Protein AF-A0AAN7H8T1-F1 (afdb_monomer)

Radius of gyration: 40.77 Å; Cα contacts (8 Å, |Δi|>4): 150; chains: 1; bounding box: 83×75×113 Å

Organism: NCBI:txid79813

Structure (mmCIF, N/CA/C/O backbone):
data_AF-A0AAN7H8T1-F1
#
_entry.id   AF-A0AAN7H8T1-F1
#
loop_
_atom_site.group_PDB
_atom_site.id
_atom_site.type_symbol
_atom_site.label_atom_id
_atom_site.label_alt_id
_atom_site.label_comp_id
_atom_site.label_asym_id
_atom_site.label_entity_id
_atom_site.label_seq_id
_atom_site.pdbx_PDB_ins_code
_atom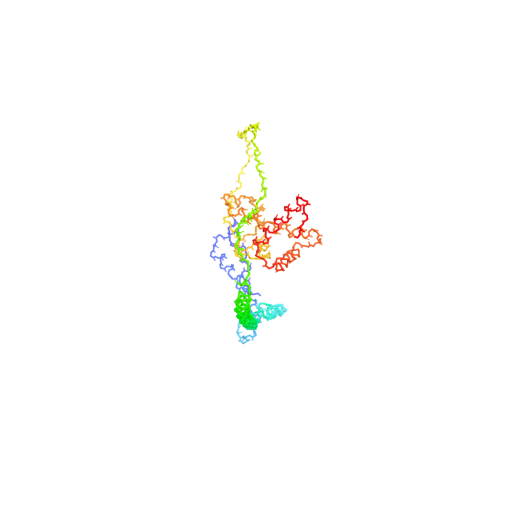_site.Cartn_x
_atom_site.Cartn_y
_atom_site.Cartn_z
_atom_site.occupancy
_atom_site.B_iso_or_equiv
_atom_site.auth_seq_id
_atom_site.auth_comp_id
_atom_site.auth_asym_id
_atom_site.auth_atom_id
_atom_site.pdbx_PDB_model_num
ATOM 1 N N . MET A 1 1 ? 15.902 -13.811 -27.845 1.00 76.44 1 MET A N 1
ATOM 2 C CA . MET A 1 1 ? 15.150 -12.635 -27.343 1.00 76.44 1 MET A CA 1
ATOM 3 C C . MET A 1 1 ? 13.983 -12.331 -28.269 1.00 76.44 1 MET A C 1
ATOM 5 O O . MET A 1 1 ? 14.132 -12.526 -29.469 1.00 76.44 1 MET A O 1
ATOM 9 N N . ILE A 1 2 ? 12.845 -11.872 -27.737 1.00 83.81 2 ILE A N 1
ATOM 10 C CA . ILE A 1 2 ? 11.693 -11.415 -28.541 1.00 83.81 2 ILE A CA 1
ATOM 11 C C . ILE A 1 2 ? 11.998 -10.012 -29.096 1.00 83.81 2 ILE A C 1
ATOM 13 O O . ILE A 1 2 ? 12.507 -9.158 -28.368 1.00 83.81 2 ILE A O 1
ATOM 17 N N . TRP A 1 3 ? 11.721 -9.779 -30.384 1.00 87.38 3 TRP A N 1
ATOM 18 C CA . TRP A 1 3 ? 12.024 -8.532 -31.113 1.00 87.38 3 TRP A CA 1
ATOM 19 C C . TRP A 1 3 ? 13.467 -8.013 -30.906 1.00 87.38 3 TRP A C 1
ATOM 21 O O . TRP A 1 3 ? 13.644 -6.906 -30.403 1.00 87.38 3 TRP A O 1
ATOM 31 N N . PRO A 1 4 ? 14.526 -8.756 -31.286 1.00 83.69 4 PRO A N 1
ATOM 32 C CA . PRO A 1 4 ? 15.921 -8.367 -31.013 1.00 83.69 4 PRO A CA 1
ATOM 33 C C . PRO A 1 4 ? 16.364 -7.061 -31.707 1.00 83.69 4 PRO A C 1
ATOM 35 O O . PRO A 1 4 ? 17.390 -6.483 -31.365 1.00 83.69 4 PRO A O 1
ATOM 38 N N . GLY A 1 5 ? 15.602 -6.572 -32.692 1.00 85.12 5 GLY A N 1
ATOM 39 C CA . GLY A 1 5 ? 15.834 -5.259 -33.298 1.00 85.12 5 GLY A CA 1
ATOM 40 C C . GLY A 1 5 ? 15.450 -4.075 -32.404 1.00 85.12 5 GLY A C 1
ATOM 41 O O . GLY A 1 5 ? 15.961 -2.981 -32.624 1.00 85.12 5 GLY A O 1
ATOM 42 N N . LEU A 1 6 ? 14.598 -4.286 -31.395 1.00 88.81 6 LEU A N 1
ATOM 43 C CA . LEU A 1 6 ? 14.116 -3.239 -30.491 1.00 88.81 6 LEU A CA 1
ATOM 44 C C . LEU A 1 6 ? 15.239 -2.674 -29.610 1.00 88.81 6 LEU A C 1
ATOM 46 O O . LEU A 1 6 ? 15.260 -1.478 -29.336 1.00 88.81 6 LEU A O 1
ATOM 50 N N . ASP A 1 7 ? 16.221 -3.497 -29.239 1.00 88.25 7 ASP A N 1
ATOM 51 C CA . ASP A 1 7 ? 17.367 -3.068 -28.428 1.00 88.25 7 ASP A CA 1
ATOM 52 C C . ASP A 1 7 ? 18.244 -2.045 -29.167 1.00 88.25 7 ASP A C 1
ATOM 54 O O . ASP A 1 7 ? 18.794 -1.142 -28.546 1.00 88.25 7 ASP A O 1
ATOM 58 N N . ARG A 1 8 ? 18.280 -2.100 -30.508 1.00 87.62 8 ARG A N 1
ATOM 59 C CA . ARG A 1 8 ? 18.912 -1.070 -31.354 1.00 87.62 8 ARG A CA 1
ATOM 60 C C . ARG A 1 8 ? 18.121 0.236 -31.420 1.00 87.62 8 ARG A C 1
ATOM 62 O O . ARG A 1 8 ? 18.634 1.211 -31.954 1.00 87.62 8 ARG A O 1
ATOM 69 N N . CYS A 1 9 ? 16.874 0.254 -30.955 1.00 83.88 9 CYS A N 1
ATOM 70 C CA . CYS A 1 9 ? 16.032 1.448 -30.852 1.00 83.88 9 CYS A CA 1
ATOM 71 C C . CYS A 1 9 ? 16.014 2.038 -29.436 1.00 83.88 9 CYS A C 1
ATOM 73 O O . CYS A 1 9 ? 15.437 3.110 -29.240 1.00 83.88 9 CYS A O 1
ATOM 75 N N . LYS A 1 10 ? 16.657 1.374 -28.467 1.00 81.94 10 LYS A N 1
ATOM 76 C CA . LYS A 1 10 ? 16.855 1.911 -27.125 1.00 81.94 10 LYS A CA 1
ATOM 77 C C . LYS A 1 10 ? 17.648 3.216 -27.206 1.00 81.94 10 LYS A C 1
ATOM 79 O O . LYS A 1 10 ? 18.594 3.315 -27.982 1.00 81.94 10 LYS A O 1
ATOM 84 N N . ASP A 1 11 ? 17.215 4.217 -26.447 1.00 82.75 11 ASP A N 1
ATOM 85 C CA . ASP A 1 11 ? 17.858 5.530 -26.325 1.00 82.75 11 ASP A CA 1
ATOM 86 C C . ASP A 1 11 ? 18.045 6.321 -27.646 1.00 82.75 11 ASP A C 1
ATOM 88 O O . ASP A 1 11 ? 18.669 7.377 -27.630 1.00 82.75 11 ASP A O 1
ATOM 92 N N . ARG A 1 12 ? 17.461 5.885 -28.777 1.00 87.19 12 ARG A N 1
ATOM 93 C CA . ARG A 1 12 ? 17.506 6.605 -30.072 1.00 87.19 12 ARG A CA 1
ATOM 94 C C . ARG A 1 12 ? 16.466 7.711 -30.226 1.00 87.19 12 ARG A C 1
ATOM 96 O O . ARG A 1 12 ? 16.649 8.581 -31.074 1.00 87.19 12 ARG A O 1
ATOM 103 N N . PHE A 1 13 ? 15.380 7.658 -29.459 1.00 87.00 13 PHE A N 1
ATOM 104 C CA . PHE A 1 13 ? 14.271 8.607 -29.540 1.00 87.00 13 PHE A CA 1
ATOM 105 C C . PHE A 1 13 ? 14.081 9.313 -28.201 1.00 87.00 13 PHE A C 1
ATOM 107 O O . PHE A 1 13 ? 14.089 8.657 -27.158 1.00 87.00 13 PHE A O 1
ATOM 114 N N . GLY A 1 14 ? 13.902 10.632 -28.230 1.00 82.81 14 GLY A N 1
ATOM 115 C CA . GLY A 1 14 ? 13.728 11.435 -27.023 1.00 82.81 14 GLY A CA 1
ATOM 116 C C . GLY A 1 14 ? 14.097 12.912 -27.203 1.00 82.81 14 GLY A C 1
ATOM 117 O O . GLY A 1 14 ? 14.377 13.347 -28.318 1.00 82.81 14 GLY A O 1
ATOM 118 N N . PRO A 1 15 ? 14.071 13.701 -26.111 1.00 75.62 15 PRO A N 1
ATOM 119 C CA . PRO A 1 15 ? 14.218 15.157 -26.148 1.00 75.62 15 PRO A CA 1
ATOM 120 C C . PRO A 1 15 ? 15.676 15.649 -26.087 1.00 75.62 15 PRO A C 1
ATOM 122 O O . PRO A 1 15 ? 15.903 16.851 -25.954 1.00 75.62 15 PRO A O 1
ATOM 125 N N . ARG A 1 16 ? 16.671 14.752 -26.090 1.00 80.62 16 ARG A N 1
ATOM 126 C CA . ARG A 1 16 ? 18.090 15.137 -26.033 1.00 80.62 16 ARG A CA 1
ATOM 127 C C . ARG A 1 16 ? 18.622 15.480 -27.427 1.00 80.62 16 ARG A C 1
ATOM 129 O O . ARG A 1 16 ? 18.113 14.983 -28.425 1.00 80.62 16 ARG A O 1
ATOM 136 N N . SER A 1 17 ? 19.681 16.289 -27.497 1.00 76.44 17 SER A N 1
ATOM 137 C CA . SER A 1 17 ? 20.249 16.750 -28.777 1.00 76.44 17 SER A CA 1
ATOM 138 C C . SER A 1 17 ? 20.893 15.639 -29.625 1.00 76.44 17 SER A C 1
ATOM 140 O O . SER A 1 17 ? 21.139 15.855 -30.807 1.00 76.44 17 SER A O 1
ATOM 142 N N . ASP A 1 18 ? 21.195 14.485 -29.030 1.00 84.69 18 ASP A N 1
ATOM 143 C CA . ASP A 1 18 ? 21.744 13.283 -29.669 1.00 84.69 18 ASP A CA 1
ATOM 144 C C . ASP A 1 18 ? 20.660 12.292 -30.141 1.00 84.69 18 ASP A C 1
ATOM 146 O O . ASP A 1 18 ? 20.974 11.253 -30.722 1.00 84.69 18 ASP A O 1
ATOM 150 N N . GLN A 1 19 ? 19.381 12.603 -29.904 1.00 86.88 19 GLN A N 1
ATOM 151 C CA . GLN A 1 19 ? 18.246 11.714 -30.146 1.00 86.88 19 GLN A CA 1
ATOM 152 C C . GLN A 1 19 ? 17.329 12.240 -31.255 1.00 86.88 19 GLN A C 1
ATOM 154 O O . GLN A 1 19 ? 17.197 13.441 -31.485 1.00 86.88 19 GLN A O 1
ATOM 159 N N . VAL A 1 20 ? 16.643 11.323 -31.938 1.00 87.75 20 VAL A N 1
ATOM 160 C CA . VAL A 1 20 ? 15.599 11.678 -32.904 1.00 87.75 20 VAL A CA 1
ATOM 161 C C . VAL A 1 20 ? 14.347 12.099 -32.134 1.00 87.75 20 VAL A C 1
ATOM 163 O O . VAL A 1 20 ? 13.773 11.309 -31.382 1.00 87.75 20 VAL A O 1
ATOM 166 N N . ASN A 1 21 ? 13.903 13.339 -32.338 1.00 85.62 21 ASN A N 1
ATOM 167 C CA . ASN A 1 21 ? 12.711 13.893 -31.695 1.00 85.62 21 ASN A CA 1
ATOM 168 C C . ASN A 1 21 ? 11.413 13.386 -32.361 1.00 85.62 21 ASN A C 1
ATOM 170 O O . ASN A 1 21 ? 10.688 14.143 -33.004 1.00 85.62 21 ASN A O 1
ATOM 174 N N . ASP A 1 22 ? 11.146 12.086 -32.228 1.00 90.50 22 ASP A N 1
ATOM 175 C CA . ASP A 1 22 ? 9.911 11.428 -32.664 1.00 90.50 22 ASP A CA 1
ATOM 176 C C . ASP A 1 22 ? 9.187 10.824 -31.450 1.00 90.50 22 ASP A C 1
ATOM 178 O O . ASP A 1 22 ? 9.571 9.786 -30.899 1.00 90.50 22 ASP A O 1
ATOM 182 N N . LEU A 1 23 ? 8.116 11.502 -31.032 1.00 87.88 23 LEU A N 1
ATOM 183 C CA . LEU A 1 23 ? 7.287 11.114 -29.893 1.00 87.88 23 LEU A CA 1
ATOM 184 C C . LEU A 1 23 ? 6.529 9.798 -30.139 1.00 87.88 23 LEU A C 1
ATOM 186 O O . LEU A 1 23 ? 6.319 9.031 -29.197 1.00 87.88 23 LEU A O 1
ATOM 190 N N . ALA A 1 24 ? 6.123 9.527 -31.383 1.00 91.69 24 ALA A N 1
ATOM 191 C CA . ALA A 1 24 ? 5.366 8.332 -31.737 1.00 91.69 24 ALA A CA 1
ATOM 192 C C . ALA A 1 24 ? 6.278 7.100 -31.763 1.00 91.69 24 ALA A C 1
ATOM 194 O O . ALA A 1 24 ? 5.934 6.073 -31.174 1.00 91.69 24 ALA A O 1
ATOM 195 N N . ALA A 1 25 ? 7.471 7.221 -32.352 1.00 89.44 25 ALA A N 1
ATOM 196 C CA . ALA A 1 25 ? 8.483 6.172 -32.308 1.00 89.44 25 ALA A CA 1
ATOM 197 C C . ALA A 1 25 ? 8.938 5.884 -30.869 1.00 89.44 25 ALA A C 1
ATOM 199 O O . ALA A 1 25 ? 8.994 4.717 -30.485 1.00 89.44 25 ALA A O 1
ATOM 200 N N . MET A 1 26 ? 9.179 6.916 -30.048 1.00 89.31 26 MET A N 1
ATOM 201 C CA . MET A 1 26 ? 9.497 6.750 -28.622 1.00 89.31 26 MET A CA 1
ATOM 202 C C . MET A 1 26 ? 8.370 6.036 -27.856 1.00 89.31 26 MET A C 1
ATOM 204 O O . MET A 1 26 ? 8.624 5.127 -27.067 1.00 89.31 26 MET A O 1
ATOM 208 N N . GLY A 1 27 ? 7.110 6.421 -28.084 1.00 90.75 27 GLY A N 1
ATOM 209 C CA . GLY A 1 27 ? 5.952 5.773 -27.464 1.00 90.75 27 GLY A CA 1
ATOM 210 C C . GLY A 1 27 ? 5.822 4.299 -27.859 1.00 90.75 27 GLY A C 1
ATOM 211 O O . GLY A 1 27 ? 5.639 3.441 -26.994 1.00 90.75 27 GLY A O 1
ATOM 212 N N . LEU A 1 28 ? 5.982 3.993 -29.150 1.00 92.88 28 LEU A N 1
ATOM 213 C CA . LEU A 1 28 ? 5.917 2.632 -29.679 1.00 92.88 28 LEU A CA 1
ATOM 214 C C . LEU A 1 28 ? 7.064 1.751 -29.167 1.00 92.88 28 LEU A C 1
ATOM 216 O O . LEU A 1 28 ? 6.821 0.605 -28.792 1.00 92.88 28 LEU A O 1
ATOM 220 N N . THR A 1 29 ? 8.303 2.253 -29.112 1.00 92.38 29 THR A N 1
ATOM 221 C CA . THR A 1 29 ? 9.431 1.467 -28.587 1.00 92.38 29 THR A CA 1
ATOM 222 C C . THR A 1 29 ? 9.258 1.172 -27.101 1.00 92.38 29 THR A C 1
ATOM 224 O O . THR A 1 29 ? 9.446 0.026 -26.695 1.00 92.38 29 THR A O 1
ATOM 227 N N . ASN A 1 30 ? 8.815 2.150 -26.304 1.00 91.25 30 ASN A N 1
ATOM 228 C CA . ASN A 1 30 ? 8.499 1.952 -24.886 1.00 91.25 30 ASN A CA 1
ATOM 229 C C . ASN A 1 30 ? 7.385 0.911 -24.683 1.00 91.25 30 ASN A C 1
ATOM 231 O O . ASN A 1 30 ? 7.519 0.028 -23.834 1.00 91.25 30 ASN A O 1
ATOM 235 N N . LEU A 1 31 ? 6.319 0.963 -25.492 1.00 94.50 31 LEU A N 1
ATOM 236 C CA . LEU A 1 31 ? 5.248 -0.036 -25.467 1.00 94.50 31 LEU A CA 1
ATOM 237 C C . LEU A 1 31 ? 5.771 -1.439 -25.812 1.00 94.50 31 LEU A C 1
ATOM 239 O O . LEU A 1 31 ? 5.445 -2.396 -25.117 1.00 94.50 31 LEU A O 1
ATOM 243 N N . LEU A 1 32 ? 6.607 -1.576 -26.843 1.00 94.56 32 LEU A N 1
ATOM 244 C CA . LEU A 1 32 ? 7.189 -2.866 -27.224 1.00 94.56 32 LEU A CA 1
ATOM 245 C C . LEU A 1 32 ? 8.167 -3.411 -26.170 1.00 94.56 32 LEU A C 1
ATOM 247 O O . LEU A 1 32 ? 8.231 -4.626 -25.987 1.00 94.56 32 LEU A O 1
ATOM 251 N N . PHE A 1 33 ? 8.894 -2.553 -25.444 1.00 92.88 33 PHE A N 1
ATOM 252 C CA . PHE A 1 33 ? 9.724 -2.986 -24.313 1.00 92.88 33 PHE A CA 1
ATOM 253 C C . PHE A 1 33 ? 8.860 -3.522 -23.167 1.00 92.88 33 PHE A C 1
ATOM 255 O O . PHE A 1 33 ? 9.140 -4.605 -22.659 1.00 92.88 33 PHE A O 1
ATOM 262 N N . TYR A 1 34 ? 7.782 -2.814 -22.820 1.00 94.69 34 TYR A N 1
ATOM 263 C CA . TYR A 1 34 ? 6.828 -3.256 -21.803 1.00 94.69 34 TYR A CA 1
ATOM 264 C C . TYR A 1 34 ? 6.142 -4.577 -22.188 1.00 94.69 34 TYR A C 1
ATOM 266 O O . TYR A 1 34 ? 6.152 -5.532 -21.417 1.00 94.69 34 TYR A O 1
ATOM 274 N N . LEU A 1 35 ? 5.623 -4.683 -23.417 1.00 94.31 35 LEU A N 1
ATOM 275 C CA . LEU A 1 35 ? 4.988 -5.910 -23.909 1.00 94.31 35 LEU A CA 1
ATOM 276 C C . LEU A 1 35 ? 5.964 -7.091 -23.970 1.00 94.31 35 LEU A C 1
ATOM 278 O O . LEU A 1 35 ? 5.560 -8.218 -23.703 1.00 94.31 35 LEU A O 1
ATOM 282 N N . ARG A 1 36 ? 7.247 -6.861 -24.283 1.00 93.69 36 ARG A N 1
ATOM 283 C CA . ARG A 1 36 ? 8.278 -7.911 -24.252 1.00 93.69 36 ARG A CA 1
ATOM 284 C C . ARG A 1 36 ? 8.433 -8.486 -22.842 1.00 93.69 36 ARG A C 1
ATOM 286 O O . ARG A 1 36 ? 8.578 -9.697 -22.708 1.00 93.69 36 ARG A O 1
ATOM 293 N N . GLU A 1 37 ? 8.442 -7.629 -21.824 1.00 92.00 37 GLU A N 1
ATOM 294 C CA . GLU A 1 37 ? 8.563 -8.042 -20.425 1.00 92.00 37 GLU A CA 1
ATOM 295 C C . GLU A 1 37 ? 7.327 -8.828 -19.969 1.00 92.00 37 GLU A C 1
ATOM 297 O O . GLU A 1 37 ? 7.475 -9.960 -19.510 1.00 92.00 37 GLU A O 1
ATOM 302 N N . VAL A 1 38 ? 6.124 -8.288 -20.200 1.00 94.12 38 VAL A N 1
ATOM 303 C CA . VAL A 1 38 ? 4.846 -8.937 -19.850 1.00 94.12 38 VAL A CA 1
ATOM 304 C C . VAL A 1 38 ? 4.698 -10.296 -20.540 1.00 94.12 38 VAL A C 1
ATOM 306 O O . VAL A 1 38 ? 4.431 -11.292 -19.878 1.00 94.12 38 VAL A O 1
ATOM 309 N N . VAL A 1 39 ? 4.959 -10.387 -21.851 1.00 93.12 39 VAL A N 1
ATOM 310 C CA . VAL A 1 39 ? 4.883 -11.663 -22.590 1.00 93.12 39 VAL A CA 1
ATOM 311 C C . VAL A 1 39 ? 5.857 -12.702 -22.030 1.00 93.12 39 VAL A C 1
ATOM 313 O O . VAL A 1 39 ? 5.522 -13.883 -21.991 1.00 93.12 39 VAL A O 1
ATOM 316 N N . LEU A 1 40 ? 7.053 -12.298 -21.584 1.00 93.12 40 LEU A N 1
ATOM 317 C CA . LEU A 1 40 ? 7.991 -13.227 -20.953 1.00 93.12 40 LEU A CA 1
ATOM 318 C C . LEU A 1 40 ? 7.514 -13.656 -19.561 1.00 93.12 40 LEU A C 1
ATOM 320 O O . LEU A 1 40 ? 7.538 -14.851 -19.286 1.00 93.12 40 LEU A O 1
ATOM 324 N N . GLN A 1 41 ? 7.041 -12.736 -18.718 1.00 93.19 41 GLN A N 1
ATOM 325 C CA . GLN A 1 41 ? 6.505 -13.054 -17.387 1.00 93.19 41 GLN A CA 1
ATOM 326 C C . GLN A 1 41 ? 5.301 -14.007 -17.484 1.00 93.19 41 GLN A C 1
ATOM 328 O O . GLN A 1 41 ? 5.355 -15.127 -16.973 1.00 93.19 41 GLN A O 1
ATOM 333 N N . ASP A 1 42 ? 4.270 -13.627 -18.239 1.00 93.56 42 ASP A N 1
ATOM 334 C CA . ASP A 1 42 ? 3.014 -14.377 -18.334 1.00 93.56 42 ASP A CA 1
ATOM 335 C C . ASP A 1 42 ? 3.174 -15.720 -19.066 1.00 93.56 42 ASP A C 1
ATOM 337 O O . ASP A 1 42 ? 2.420 -16.663 -18.808 1.00 93.56 42 ASP A O 1
ATOM 341 N N . SER A 1 43 ? 4.177 -15.859 -19.948 1.00 94.25 43 SER A N 1
ATOM 342 C CA . SER A 1 43 ? 4.426 -17.119 -20.667 1.00 94.25 43 SER A CA 1
ATOM 343 C C . SER A 1 43 ? 4.609 -18.322 -19.739 1.00 94.25 43 SER A C 1
ATOM 345 O O . SER A 1 43 ? 4.173 -19.414 -20.093 1.00 94.25 43 SER A O 1
ATOM 347 N N . ALA A 1 44 ? 5.168 -18.137 -18.537 1.00 93.62 44 ALA A N 1
ATOM 348 C CA . ALA A 1 44 ? 5.378 -19.229 -17.586 1.00 93.62 44 ALA A CA 1
ATOM 349 C C . ALA A 1 44 ? 4.057 -19.888 -17.130 1.00 93.62 44 ALA A C 1
ATOM 351 O O . ALA A 1 44 ? 4.023 -21.098 -16.898 1.00 93.62 44 ALA A O 1
ATOM 352 N N . LEU A 1 45 ? 2.970 -19.110 -17.052 1.00 92.50 45 LEU A N 1
ATOM 353 C CA . LEU A 1 45 ? 1.613 -19.587 -16.759 1.00 92.50 45 LEU A CA 1
ATOM 354 C C . LEU A 1 45 ? 0.876 -20.002 -18.041 1.00 92.50 45 LEU A C 1
ATOM 356 O O . LEU A 1 45 ? 0.279 -21.077 -18.107 1.00 92.50 45 LEU A O 1
ATOM 360 N N . LEU A 1 46 ? 0.949 -19.178 -19.092 1.00 93.62 46 LEU A N 1
ATOM 361 C CA . LEU A 1 46 ? 0.234 -19.412 -20.351 1.00 93.62 46 LEU A CA 1
ATOM 362 C C . LEU A 1 46 ? 0.723 -20.666 -21.095 1.00 93.62 46 LEU A C 1
ATOM 364 O O . LEU A 1 46 ? -0.076 -21.314 -21.770 1.00 93.62 46 LEU A O 1
ATOM 368 N N . MET A 1 47 ? 1.991 -21.061 -20.938 1.00 93.12 47 MET A N 1
ATOM 369 C CA . MET A 1 47 ? 2.511 -22.334 -21.457 1.00 93.12 47 MET A CA 1
ATOM 370 C C . MET A 1 47 ? 1.897 -23.556 -20.766 1.00 93.12 47 MET A C 1
ATOM 372 O O . MET A 1 47 ? 1.746 -24.589 -21.412 1.00 93.12 47 MET A O 1
ATOM 376 N N . GLN A 1 48 ? 1.505 -23.454 -19.490 1.00 90.56 48 GLN A N 1
ATOM 377 C CA . GLN A 1 48 ? 0.808 -24.542 -18.791 1.00 90.56 48 GLN A CA 1
ATOM 378 C C . GLN A 1 48 ? -0.659 -24.640 -19.222 1.00 90.56 48 GLN A C 1
ATOM 380 O O . GLN A 1 48 ? -1.183 -25.738 -19.388 1.00 90.56 48 GLN A O 1
ATOM 385 N N . GLN A 1 49 ? -1.316 -23.494 -19.422 1.00 92.88 49 GLN A N 1
ATOM 386 C CA . GLN A 1 49 ? -2.730 -23.431 -19.808 1.00 92.88 49 GLN A CA 1
ATOM 387 C C . GLN A 1 49 ? -2.958 -23.771 -21.291 1.00 92.88 49 GLN A C 1
ATOM 389 O O . GLN A 1 49 ? -3.956 -24.400 -21.636 1.00 92.88 49 GLN A O 1
ATOM 394 N N . PHE A 1 50 ? -2.028 -23.385 -22.172 1.00 95.19 50 PHE A N 1
ATOM 395 C CA . PHE A 1 50 ? -2.153 -23.530 -23.627 1.00 95.19 50 PHE A CA 1
ATOM 396 C C . PHE A 1 50 ? -0.890 -24.143 -24.265 1.00 95.19 50 PHE A C 1
ATOM 398 O O . PHE A 1 50 ? -0.299 -23.524 -25.156 1.00 95.19 50 PHE A O 1
ATOM 405 N N . PRO A 1 51 ? -0.454 -25.356 -23.865 1.00 93.12 51 PRO A N 1
ATOM 406 C CA . PRO A 1 51 ? 0.833 -25.935 -24.279 1.00 93.12 51 PRO A CA 1
ATOM 407 C C . PRO A 1 51 ? 0.967 -26.139 -25.795 1.00 93.12 51 PRO A C 1
ATOM 409 O O . PRO A 1 51 ? 2.068 -26.078 -26.331 1.00 93.12 51 PRO A O 1
ATOM 412 N N . ASN A 1 52 ? -0.152 -26.313 -26.504 1.00 93.81 52 ASN A N 1
ATOM 413 C CA . ASN A 1 52 ? -0.183 -26.548 -27.951 1.00 93.81 52 ASN A CA 1
ATOM 414 C C . ASN A 1 52 ? -0.147 -25.256 -28.797 1.00 93.81 52 ASN A C 1
ATOM 416 O O . ASN A 1 52 ? -0.302 -25.320 -30.016 1.00 93.81 52 ASN A O 1
ATOM 420 N N . SER A 1 53 ? 0.001 -24.074 -28.184 1.00 93.94 53 SER A N 1
ATOM 421 C CA . SER A 1 53 ? 0.013 -22.809 -28.928 1.00 93.94 53 SER A CA 1
ATOM 422 C C . SER A 1 53 ? 1.301 -22.651 -29.754 1.00 93.94 53 SER A C 1
ATOM 424 O O . SER A 1 53 ? 2.399 -22.785 -29.207 1.00 93.94 53 SER A O 1
ATOM 426 N N . PRO A 1 54 ? 1.222 -22.288 -31.052 1.00 93.94 54 PRO A N 1
ATOM 427 C CA . PRO A 1 54 ? 2.398 -22.182 -31.918 1.00 93.94 54 PRO A CA 1
ATOM 428 C C . PRO A 1 54 ? 3.369 -21.066 -31.504 1.00 93.94 54 PRO A C 1
ATOM 430 O O . PRO A 1 54 ? 4.516 -21.062 -31.946 1.00 93.94 54 PRO A O 1
ATOM 433 N N . VAL A 1 55 ? 2.947 -20.133 -30.641 1.00 91.06 55 VAL A N 1
ATOM 434 C CA . VAL A 1 55 ? 3.808 -19.061 -30.111 1.00 91.06 55 VAL A CA 1
ATOM 435 C C . VAL A 1 55 ? 4.977 -19.606 -29.273 1.00 91.06 55 VAL A C 1
ATOM 437 O O . VAL A 1 55 ? 6.055 -19.011 -29.264 1.00 91.06 55 VAL A O 1
ATOM 440 N N . TRP A 1 56 ? 4.821 -20.784 -28.655 1.00 92.69 56 TRP A N 1
ATOM 441 C CA . TRP A 1 56 ? 5.871 -21.439 -27.863 1.00 92.69 56 TRP A CA 1
ATOM 442 C C . TRP A 1 56 ? 6.976 -22.082 -28.713 1.00 92.69 56 TRP A C 1
ATOM 444 O O . TRP A 1 56 ? 8.055 -22.375 -28.201 1.00 92.69 56 TRP A O 1
ATOM 454 N N . ASN A 1 57 ? 6.767 -22.216 -30.028 1.00 92.25 57 ASN A N 1
ATOM 455 C CA . ASN A 1 57 ? 7.812 -22.638 -30.967 1.00 92.25 57 ASN A CA 1
ATOM 456 C C . ASN A 1 57 ? 8.886 -21.555 -31.187 1.00 92.25 57 ASN A C 1
ATOM 458 O O . ASN A 1 57 ? 9.888 -21.804 -31.855 1.00 92.25 57 ASN A O 1
ATOM 462 N N . HIS A 1 58 ? 8.694 -20.341 -30.655 1.00 92.12 58 HIS A N 1
ATOM 463 C CA . HIS A 1 58 ? 9.679 -19.272 -30.763 1.00 92.12 58 HIS A CA 1
ATOM 464 C C . HIS A 1 58 ? 10.954 -19.608 -29.949 1.00 92.12 58 HIS A C 1
ATOM 466 O O . HIS A 1 58 ? 10.843 -19.910 -28.756 1.00 92.12 58 HIS A O 1
ATOM 472 N N . PRO A 1 59 ? 12.177 -19.463 -30.512 1.00 91.19 59 PRO A N 1
ATOM 473 C CA . PRO A 1 59 ? 13.424 -19.934 -29.886 1.00 91.19 59 PRO A CA 1
ATOM 474 C C . PRO A 1 59 ? 13.728 -19.398 -28.479 1.00 91.19 59 PRO A C 1
ATOM 476 O O . PRO A 1 59 ? 14.549 -19.965 -27.766 1.00 91.19 59 PRO A O 1
ATOM 479 N N . VAL A 1 60 ? 13.087 -18.302 -28.055 1.00 92.19 60 VAL A N 1
ATOM 480 C CA . VAL A 1 60 ? 13.256 -17.754 -26.697 1.00 92.19 60 VAL A CA 1
ATOM 481 C C . VAL A 1 60 ? 12.754 -18.704 -25.602 1.00 92.19 60 VAL A C 1
ATOM 483 O O . VAL A 1 60 ? 13.356 -18.739 -24.537 1.00 92.19 60 VAL A O 1
ATOM 486 N N . PHE A 1 61 ? 11.697 -19.481 -25.867 1.00 92.75 61 PHE A N 1
ATOM 487 C CA . PHE A 1 61 ? 11.075 -20.386 -24.889 1.00 92.75 61 PHE A CA 1
ATOM 488 C C . PHE A 1 61 ? 11.780 -21.751 -24.831 1.00 92.75 61 PHE A C 1
ATOM 490 O O . PHE A 1 61 ? 11.677 -22.478 -23.846 1.00 92.75 61 PHE A O 1
ATOM 497 N N . GLN A 1 62 ? 12.549 -22.071 -25.876 1.00 90.56 62 GLN A N 1
ATOM 498 C CA . GLN A 1 62 ? 13.405 -23.258 -25.976 1.00 90.56 62 GLN A CA 1
ATOM 499 C C . GLN A 1 62 ? 14.823 -23.009 -25.426 1.00 90.56 62 GLN A C 1
ATOM 501 O O . GLN A 1 62 ? 15.622 -23.936 -25.326 1.00 90.56 62 GLN A O 1
ATOM 506 N N . HIS A 1 63 ? 15.154 -21.762 -25.077 1.00 93.75 63 HIS A N 1
ATOM 507 C CA . HIS A 1 63 ? 16.471 -21.377 -24.581 1.00 93.75 63 HIS A CA 1
ATOM 508 C C . HIS A 1 63 ? 16.710 -21.897 -23.154 1.00 93.75 63 HIS A C 1
ATOM 510 O O . HIS A 1 63 ? 15.839 -21.776 -22.293 1.00 93.75 63 HIS A O 1
ATOM 516 N N . GLU A 1 64 ? 17.917 -22.387 -22.858 1.00 93.69 64 GLU A N 1
ATOM 517 C CA . GLU A 1 64 ? 18.277 -22.964 -21.549 1.00 93.69 64 GLU A CA 1
ATOM 518 C C . GLU A 1 64 ? 17.944 -22.043 -20.360 1.00 93.69 64 GLU A C 1
ATOM 520 O O . GLU A 1 64 ? 17.365 -22.484 -19.369 1.00 93.69 64 GLU A O 1
ATOM 525 N N . ALA A 1 65 ? 18.216 -20.741 -20.497 1.00 93.19 65 ALA A N 1
ATOM 526 C CA . ALA A 1 65 ? 17.947 -19.726 -19.477 1.00 93.19 65 ALA A CA 1
ATOM 527 C C . ALA A 1 65 ? 16.449 -19.442 -19.228 1.00 93.19 65 ALA A C 1
ATOM 529 O O . ALA A 1 65 ? 16.112 -18.851 -18.202 1.00 93.19 65 ALA A O 1
ATOM 530 N N . TYR A 1 66 ? 15.542 -19.864 -20.117 1.00 93.81 66 TYR A N 1
ATOM 531 C CA . TYR A 1 66 ? 14.102 -19.680 -19.914 1.00 93.81 66 TYR A CA 1
ATOM 532 C C . TYR A 1 66 ? 13.554 -20.610 -18.821 1.00 93.81 66 TYR A C 1
ATOM 534 O O . TYR A 1 66 ? 12.736 -20.193 -18.008 1.00 93.81 66 TYR A O 1
ATOM 542 N N . GLN A 1 67 ? 14.058 -21.844 -18.733 1.00 91.88 67 GLN A N 1
ATOM 543 C CA . GLN A 1 67 ? 13.628 -22.827 -17.732 1.00 91.88 67 GLN A CA 1
ATOM 544 C C . GLN A 1 67 ? 13.829 -22.379 -16.266 1.00 91.88 67 GLN A C 1
ATOM 546 O O . GLN A 1 67 ? 12.869 -22.461 -15.496 1.00 91.88 67 GLN A O 1
ATOM 551 N N . PRO A 1 68 ? 15.009 -21.888 -15.825 1.00 95.25 68 PRO A N 1
ATOM 552 C CA . PRO A 1 68 ? 15.168 -21.375 -14.465 1.00 95.25 68 PRO A CA 1
ATOM 553 C C . PRO A 1 68 ? 14.359 -20.093 -14.223 1.00 95.25 68 PRO A C 1
ATOM 555 O O . PRO A 1 68 ? 13.823 -19.932 -13.129 1.00 95.25 68 PRO A O 1
ATOM 558 N N . PHE A 1 69 ? 14.209 -19.225 -15.230 1.00 94.06 69 PHE A N 1
ATOM 559 C CA . PHE A 1 69 ? 13.358 -18.034 -15.149 1.00 94.06 69 PHE A CA 1
ATOM 560 C C . PHE A 1 69 ? 11.882 -18.403 -14.914 1.00 94.06 69 PHE A C 1
ATOM 562 O O . PHE A 1 69 ? 11.280 -17.929 -13.953 1.00 94.06 69 PHE A O 1
ATOM 569 N N . ALA A 1 70 ? 11.319 -19.314 -15.713 1.00 93.56 70 ALA A N 1
ATOM 570 C CA . ALA A 1 70 ? 9.929 -19.745 -15.578 1.00 93.56 70 ALA A CA 1
ATOM 571 C C . ALA A 1 70 ? 9.651 -20.374 -14.200 1.00 93.56 70 ALA A C 1
ATOM 573 O O . ALA A 1 70 ? 8.628 -20.080 -13.586 1.00 93.56 70 ALA A O 1
ATOM 574 N N . ARG A 1 71 ? 10.588 -21.169 -13.656 1.00 93.12 71 ARG A N 1
ATOM 575 C CA . ARG A 1 71 ? 10.480 -21.706 -12.284 1.00 93.12 71 ARG A CA 1
ATOM 576 C C . ARG A 1 71 ? 10.443 -20.609 -11.219 1.00 93.12 71 ARG A C 1
ATOM 578 O O . ARG A 1 71 ? 9.685 -20.740 -10.266 1.00 93.12 71 ARG A O 1
ATOM 585 N N . GLN A 1 72 ? 11.243 -19.549 -11.364 1.00 92.62 72 GLN A N 1
ATOM 586 C CA . GLN A 1 72 ? 11.248 -18.421 -10.422 1.00 92.62 72 GLN A CA 1
ATOM 587 C C . GLN A 1 72 ? 9.922 -17.652 -10.458 1.00 92.62 72 GLN A C 1
ATOM 589 O O . GLN A 1 72 ? 9.371 -17.356 -9.401 1.00 92.62 72 GLN A O 1
ATOM 594 N N . VAL A 1 73 ? 9.379 -17.393 -11.654 1.00 90.81 73 VAL A N 1
ATOM 595 C CA . VAL A 1 73 ? 8.063 -16.750 -11.818 1.00 90.81 73 VAL A CA 1
ATOM 596 C C . VAL A 1 73 ? 6.960 -17.592 -11.168 1.00 90.81 73 VAL A C 1
ATOM 598 O O . VAL A 1 73 ? 6.178 -17.074 -10.378 1.00 90.81 73 VAL A O 1
ATOM 601 N N . LEU A 1 74 ? 6.931 -18.901 -11.433 1.00 89.44 74 LEU A N 1
ATOM 602 C CA . LEU A 1 74 ? 5.925 -19.806 -10.866 1.00 89.44 74 LEU A CA 1
ATOM 603 C C . LEU A 1 74 ? 6.019 -19.923 -9.338 1.00 89.44 74 LEU A C 1
ATOM 605 O O . LEU A 1 74 ? 4.989 -19.947 -8.671 1.00 89.44 74 LEU A O 1
ATOM 609 N N . ALA A 1 75 ? 7.232 -19.957 -8.778 1.00 87.94 75 ALA A N 1
ATOM 610 C CA . ALA A 1 75 ? 7.430 -19.973 -7.330 1.00 87.94 75 ALA A CA 1
ATOM 611 C C . ALA A 1 75 ? 6.910 -18.688 -6.661 1.00 87.94 75 ALA A C 1
ATOM 613 O O . ALA A 1 75 ? 6.276 -18.765 -5.613 1.00 87.94 75 ALA A O 1
ATOM 614 N N . PHE A 1 76 ? 7.121 -17.526 -7.289 1.00 82.69 76 PHE A N 1
ATOM 615 C CA . PHE A 1 76 ? 6.597 -16.248 -6.801 1.00 82.69 76 PHE A CA 1
ATOM 616 C C . PHE A 1 76 ? 5.060 -16.213 -6.816 1.00 82.69 76 PHE A C 1
ATOM 618 O O . PHE A 1 76 ? 4.444 -15.826 -5.827 1.00 82.69 76 PHE A O 1
ATOM 625 N N . VAL A 1 77 ? 4.431 -16.694 -7.896 1.00 80.62 77 VAL A N 1
ATOM 626 C CA . VAL A 1 77 ? 2.962 -16.790 -7.988 1.00 80.62 77 VAL A CA 1
ATOM 627 C C . VAL A 1 77 ? 2.395 -17.729 -6.914 1.00 80.62 77 VAL A C 1
ATOM 629 O O . VAL A 1 77 ? 1.414 -17.382 -6.265 1.00 80.62 77 VAL A O 1
ATOM 632 N N . GLN A 1 78 ? 3.039 -18.871 -6.649 1.00 70.50 78 GLN A N 1
ATOM 633 C CA . GLN A 1 78 ? 2.623 -19.788 -5.576 1.00 70.50 78 GLN A CA 1
ATOM 634 C C . GLN A 1 78 ? 2.786 -19.197 -4.163 1.00 70.50 78 GLN A C 1
ATOM 636 O O . GLN A 1 78 ? 2.019 -19.544 -3.263 1.00 70.50 78 GLN A O 1
ATOM 641 N N . GLU A 1 79 ? 3.758 -18.304 -3.950 1.00 66.38 79 GLU A N 1
ATOM 642 C CA . GLU A 1 79 ? 3.910 -17.567 -2.688 1.00 66.38 79 GLU A CA 1
ATOM 643 C C . GLU A 1 79 ? 2.790 -16.522 -2.505 1.00 66.38 79 GLU A C 1
ATOM 645 O O . GLU A 1 79 ? 2.289 -16.357 -1.393 1.00 66.38 79 GLU A O 1
ATOM 650 N N . GLU A 1 80 ? 2.326 -15.877 -3.585 1.00 59.22 80 GLU A N 1
ATOM 651 C CA . GLU A 1 80 ? 1.163 -14.971 -3.552 1.00 59.22 80 GLU A CA 1
ATOM 652 C C . GLU A 1 80 ? -0.194 -15.705 -3.453 1.00 59.22 80 GLU A C 1
ATOM 654 O O . GLU A 1 80 ? -1.143 -15.154 -2.888 1.00 59.22 80 GLU A O 1
ATOM 659 N N . GLU A 1 81 ? -0.298 -16.947 -3.944 1.00 57.00 81 GLU A N 1
ATOM 660 C CA . GLU A 1 81 ? -1.503 -17.790 -3.827 1.00 57.00 81 GLU A CA 1
ATOM 661 C C . GLU A 1 81 ? -1.717 -18.397 -2.429 1.00 57.00 81 GLU A C 1
ATOM 663 O O . GLU A 1 81 ? -2.829 -18.846 -2.126 1.00 57.00 81 GLU A O 1
ATOM 668 N N . GLN A 1 82 ? -0.713 -18.392 -1.537 1.00 58.12 82 GLN A N 1
ATOM 669 C CA . GLN A 1 82 ? -0.966 -18.736 -0.134 1.00 58.12 82 GLN A CA 1
ATOM 670 C C . GLN A 1 82 ? -2.047 -17.800 0.427 1.00 58.12 82 GLN A C 1
ATOM 672 O O . GLN A 1 82 ? -1.933 -16.581 0.274 1.00 58.12 82 GLN A O 1
ATOM 677 N N . PRO A 1 83 ? -3.100 -18.330 1.087 1.00 59.84 83 PRO A N 1
ATOM 678 C CA . PRO A 1 83 ? -4.265 -17.542 1.462 1.00 59.84 83 PRO A CA 1
ATOM 679 C C . PRO A 1 83 ? -3.839 -16.386 2.358 1.00 59.84 83 PRO A C 1
ATOM 681 O O . PRO A 1 83 ? -3.523 -16.564 3.537 1.00 59.84 83 PRO A O 1
ATOM 684 N N . SER A 1 84 ? -3.814 -15.190 1.764 1.00 68.38 84 SER A N 1
ATOM 685 C CA . SER A 1 84 ? -3.331 -13.991 2.434 1.00 68.38 84 SER A CA 1
ATOM 686 C C . SER A 1 84 ? -4.054 -13.801 3.767 1.00 68.38 84 SER A C 1
ATOM 688 O O . SER A 1 84 ? -5.219 -14.176 3.925 1.00 68.38 84 SER A O 1
ATOM 690 N N . GLN A 1 85 ? -3.400 -13.150 4.732 1.00 68.94 85 GLN A N 1
ATOM 691 C CA . GLN A 1 85 ? -4.016 -12.862 6.036 1.00 68.94 85 GLN A CA 1
ATOM 692 C C . GLN A 1 85 ? -5.374 -12.144 5.895 1.00 68.94 85 GLN A C 1
ATOM 694 O O . GLN A 1 85 ? -6.246 -12.290 6.747 1.00 68.94 85 GLN A O 1
ATOM 699 N N . LEU A 1 86 ? -5.574 -11.416 4.790 1.00 75.44 86 LEU A N 1
ATOM 700 C CA . LEU A 1 86 ? -6.837 -10.786 4.426 1.00 75.44 86 LEU A CA 1
ATOM 701 C C . LEU A 1 86 ? -7.906 -11.797 3.969 1.00 75.44 86 LEU A C 1
ATOM 703 O O . LEU A 1 86 ? -9.051 -11.671 4.389 1.00 75.44 86 LEU A O 1
ATOM 707 N N . ALA A 1 87 ? -7.556 -12.817 3.179 1.00 77.75 87 ALA A N 1
ATOM 708 C CA . ALA A 1 87 ? -8.477 -13.892 2.794 1.00 77.75 87 ALA A CA 1
ATOM 709 C C . ALA A 1 87 ? -8.940 -14.714 4.012 1.00 77.75 87 ALA A C 1
ATOM 711 O O . ALA A 1 87 ? -10.138 -14.944 4.180 1.00 77.75 87 ALA A O 1
ATOM 712 N N . ALA A 1 88 ? -8.014 -15.069 4.911 1.00 79.19 88 ALA A N 1
ATOM 713 C CA . ALA A 1 88 ? -8.342 -15.745 6.169 1.00 79.19 88 ALA A CA 1
ATOM 714 C C . ALA A 1 88 ? -9.259 -14.887 7.069 1.00 79.19 88 ALA A C 1
ATOM 716 O O . ALA A 1 88 ? -10.221 -15.390 7.649 1.00 79.19 88 ALA A O 1
ATOM 717 N N . LEU A 1 89 ? -9.014 -13.573 7.142 1.00 82.25 89 LEU A N 1
ATOM 718 C CA . LEU A 1 89 ? -9.848 -12.634 7.901 1.00 82.25 89 LEU A CA 1
ATOM 719 C C . LEU A 1 89 ? -11.251 -12.475 7.288 1.00 82.25 89 LEU A C 1
ATOM 721 O O . LEU A 1 89 ? -12.236 -12.439 8.025 1.00 82.25 89 LEU A O 1
ATOM 725 N N . VAL A 1 90 ? -11.364 -12.433 5.956 1.00 84.94 90 VAL A N 1
ATOM 726 C CA . VAL A 1 90 ? -12.656 -12.401 5.246 1.00 84.94 90 VAL A CA 1
ATOM 727 C C . VAL A 1 90 ? -13.457 -13.685 5.489 1.00 84.94 90 VAL A C 1
ATOM 729 O O . VAL A 1 90 ? -14.660 -13.599 5.721 1.00 84.94 90 VAL A O 1
ATOM 732 N N . GLN A 1 91 ? -12.815 -14.857 5.524 1.00 87.81 91 GLN A N 1
ATOM 733 C CA . GLN A 1 91 ? -13.489 -16.114 5.882 1.00 87.81 91 GLN A CA 1
ATOM 734 C C . GLN A 1 91 ? -13.924 -16.170 7.358 1.00 87.81 91 GLN A C 1
ATOM 736 O O . GLN A 1 91 ? -14.955 -16.763 7.664 1.00 87.81 91 GLN A O 1
ATOM 741 N N . ALA A 1 92 ? -13.191 -15.529 8.274 1.00 90.38 92 ALA A N 1
ATOM 742 C CA . ALA A 1 92 ? -13.543 -15.480 9.697 1.00 90.38 92 ALA A CA 1
ATOM 743 C C . ALA A 1 92 ? -14.665 -14.471 10.037 1.00 90.38 92 ALA A C 1
ATOM 745 O O . ALA A 1 92 ? -15.307 -14.590 11.083 1.00 90.38 92 ALA A O 1
ATOM 746 N N . MET A 1 93 ? -14.919 -13.480 9.173 1.00 92.94 93 MET A N 1
ATOM 747 C CA . MET A 1 93 ? -15.889 -12.401 9.417 1.00 92.94 93 MET A CA 1
ATOM 748 C C . MET A 1 93 ? -17.324 -12.869 9.735 1.00 92.94 93 MET A C 1
ATOM 750 O O . MET A 1 93 ? -17.883 -12.339 10.697 1.00 92.94 93 MET A O 1
ATOM 754 N N . PRO A 1 94 ? -17.931 -13.840 9.019 1.00 93.62 94 PRO A N 1
ATOM 755 C CA . PRO A 1 94 ? -19.278 -14.323 9.339 1.00 93.62 94 PRO A CA 1
ATOM 756 C C . PRO A 1 94 ? -19.357 -14.963 10.730 1.00 93.62 94 PRO A C 1
ATOM 758 O O . PRO A 1 94 ? -20.233 -14.619 11.519 1.00 93.62 94 PRO A O 1
ATOM 761 N N . VAL A 1 95 ? -18.380 -15.811 11.074 1.00 94.44 95 VAL A N 1
ATOM 762 C CA . VAL A 1 95 ? -18.314 -16.507 12.373 1.00 94.44 95 VAL A CA 1
ATOM 763 C C . VAL A 1 95 ? -18.202 -15.508 13.529 1.00 94.44 95 VAL A C 1
ATOM 765 O O . VAL A 1 95 ? -18.888 -15.642 14.541 1.00 94.44 95 VAL A O 1
ATOM 768 N N . LEU A 1 96 ? -17.378 -14.467 13.366 1.00 94.19 96 LEU A N 1
ATOM 769 C CA . LEU A 1 96 ? -17.264 -13.383 14.345 1.00 94.19 96 LEU A CA 1
ATOM 770 C C . LEU A 1 96 ? -18.557 -12.563 14.458 1.00 94.19 96 LEU A C 1
ATOM 772 O O . LEU A 1 96 ? -18.937 -12.188 15.565 1.00 94.19 96 LEU A O 1
ATOM 776 N N . ALA A 1 97 ? -19.246 -12.300 13.344 1.00 94.75 97 ALA A N 1
ATOM 777 C CA . ALA A 1 97 ? -20.510 -11.569 13.350 1.00 94.75 97 ALA A CA 1
ATOM 778 C C . ALA A 1 97 ? -21.620 -12.343 14.081 1.00 94.75 97 ALA A C 1
ATOM 780 O O . ALA A 1 97 ? -22.357 -11.752 14.867 1.00 94.75 97 ALA A O 1
ATOM 781 N N . ASP A 1 98 ? -21.720 -13.656 13.874 1.00 96.00 98 ASP A N 1
ATOM 782 C CA . ASP A 1 98 ? -22.719 -14.487 14.552 1.00 96.00 98 ASP A CA 1
ATOM 783 C C . ASP A 1 98 ? -22.396 -14.681 16.043 1.00 96.00 98 ASP A C 1
ATOM 785 O O . ASP A 1 98 ? -23.298 -14.645 16.884 1.00 96.00 98 ASP A O 1
ATOM 789 N N . TYR A 1 99 ? -21.111 -14.770 16.403 1.00 95.75 99 TYR A N 1
ATOM 790 C CA . TYR A 1 99 ? -20.684 -14.766 17.804 1.00 95.75 99 TYR A CA 1
ATOM 791 C C . TYR A 1 99 ? -21.006 -13.440 18.516 1.00 95.75 99 TYR A C 1
ATOM 793 O O . TYR A 1 99 ? -21.489 -13.459 19.649 1.00 95.75 99 TYR A O 1
ATOM 801 N N . LEU A 1 100 ? -20.808 -12.292 17.854 1.00 96.69 100 LEU A N 1
ATOM 802 C CA . LEU A 1 100 ? -21.176 -10.980 18.402 1.00 96.69 100 LEU A CA 1
ATOM 803 C C . LEU A 1 100 ? -22.691 -10.851 18.613 1.00 96.69 100 LEU A C 1
ATOM 805 O O . LEU A 1 100 ? -23.106 -10.510 19.718 1.00 96.69 100 LEU A O 1
ATOM 809 N N . LYS A 1 101 ? -23.519 -11.236 17.629 1.00 95.50 101 LYS A N 1
ATOM 810 C CA . LYS A 1 101 ? -24.989 -11.272 17.788 1.00 95.50 101 LYS A CA 1
ATOM 811 C C . LYS A 1 101 ? -25.423 -12.127 18.986 1.00 95.50 101 LYS A C 1
ATOM 813 O O . LYS A 1 101 ? -26.328 -11.741 19.714 1.00 95.50 101 LYS A O 1
ATOM 818 N N . SER A 1 102 ? -24.766 -13.271 19.202 1.00 96.81 102 SER A N 1
ATOM 819 C CA . SER A 1 102 ? -25.022 -14.165 20.345 1.00 96.81 102 SER A CA 1
ATOM 820 C C . SER A 1 102 ? -24.573 -13.573 21.692 1.00 96.81 102 SER A C 1
ATOM 822 O O . SER A 1 102 ? -25.156 -13.854 22.742 1.00 96.81 102 SER A O 1
ATOM 824 N N . ILE A 1 103 ? -23.543 -12.722 21.704 1.00 96.75 103 ILE A N 1
ATOM 825 C CA . ILE A 1 103 ? -23.190 -11.941 22.895 1.00 96.75 103 ILE A CA 1
ATOM 826 C C . ILE A 1 103 ? -24.266 -10.891 23.176 1.00 96.75 103 ILE A C 1
ATOM 828 O O . ILE A 1 103 ? -24.746 -10.835 24.309 1.00 96.75 103 ILE A O 1
ATOM 832 N N . ASP A 1 104 ? -24.669 -10.119 22.169 1.00 96.06 104 ASP A N 1
ATOM 833 C CA . ASP A 1 104 ? -25.653 -9.047 22.328 1.00 96.06 104 ASP A CA 1
ATOM 834 C C . ASP A 1 104 ? -27.012 -9.596 22.781 1.00 96.06 104 ASP A C 1
ATOM 836 O O . ASP A 1 104 ? -27.532 -9.141 23.799 1.00 96.06 104 ASP A O 1
ATOM 840 N N . SER A 1 105 ? -27.519 -10.670 22.165 1.00 95.50 105 SER A N 1
ATOM 841 C CA . SER A 1 105 ? -28.795 -11.282 22.568 1.00 95.50 105 SER A CA 1
ATOM 842 C C . SER A 1 105 ? -28.787 -11.807 24.012 1.00 95.50 105 SER A C 1
ATOM 844 O O . SER A 1 105 ? -29.795 -11.727 24.715 1.00 95.50 105 SER A O 1
ATOM 846 N N . ARG A 1 106 ? -27.650 -12.325 24.505 1.00 96.25 106 ARG A N 1
ATOM 847 C CA . ARG A 1 106 ? -27.505 -12.729 25.919 1.00 96.25 106 ARG A CA 1
ATOM 848 C C . ARG A 1 106 ? -27.374 -11.535 26.862 1.00 96.25 106 ARG A C 1
ATOM 850 O O . ARG A 1 106 ? -27.796 -11.633 28.012 1.00 96.25 106 ARG A O 1
ATOM 857 N N . ASN A 1 107 ? -26.764 -10.439 26.416 1.00 94.38 107 ASN A N 1
ATOM 858 C CA . ASN A 1 107 ? -26.660 -9.214 27.205 1.00 94.38 107 ASN A CA 1
ATOM 859 C C . ASN A 1 107 ? -28.035 -8.545 27.346 1.00 94.38 107 ASN A C 1
ATOM 861 O O . ASN A 1 107 ? -28.400 -8.151 28.452 1.00 94.38 107 ASN A O 1
ATOM 865 N N . GLU A 1 108 ? -28.819 -8.494 26.267 1.00 96.38 108 GLU A N 1
ATOM 866 C CA . GLU A 1 108 ? -30.211 -8.030 26.271 1.00 96.38 108 GLU A CA 1
ATOM 867 C C . GLU A 1 108 ? -31.095 -8.892 27.182 1.00 96.38 108 GLU A C 1
ATOM 869 O O . GLU A 1 108 ? -31.807 -8.346 28.025 1.00 96.38 108 GLU A O 1
ATOM 874 N N . ALA A 1 109 ? -30.990 -10.226 27.096 1.00 95.38 109 ALA A N 1
ATOM 875 C CA . ALA A 1 109 ? -31.718 -11.139 27.981 1.00 95.38 109 ALA A CA 1
ATOM 876 C C . ALA A 1 109 ? -31.406 -10.878 29.466 1.00 95.38 109 ALA A C 1
ATOM 878 O O . ALA A 1 109 ? -32.319 -10.682 30.265 1.00 95.38 109 ALA A O 1
ATOM 879 N N . ARG A 1 110 ? -30.120 -10.764 29.830 1.00 95.94 110 ARG A N 1
ATOM 880 C CA . ARG A 1 110 ? -29.693 -10.434 31.203 1.00 95.94 110 ARG A CA 1
ATOM 881 C C . ARG A 1 110 ? -30.180 -9.060 31.661 1.00 95.94 110 ARG A C 1
ATOM 883 O O . ARG A 1 110 ? -30.560 -8.902 32.817 1.00 95.94 110 ARG A O 1
ATOM 890 N N . ALA A 1 111 ? -30.171 -8.060 30.780 1.00 95.25 111 ALA A N 1
ATOM 891 C CA . ALA A 1 111 ? -30.678 -6.728 31.099 1.00 95.25 111 ALA A CA 1
ATOM 892 C C . ALA A 1 111 ? -32.197 -6.744 31.351 1.00 95.25 111 ALA A C 1
ATOM 894 O O . ALA A 1 111 ? -32.669 -6.084 32.278 1.00 95.25 111 ALA A O 1
ATOM 895 N N . ALA A 1 112 ? -32.952 -7.531 30.578 1.00 95.38 112 ALA A N 1
ATOM 896 C CA . ALA A 1 112 ? -34.377 -7.751 30.801 1.00 95.38 112 ALA A CA 1
ATOM 897 C C . ALA A 1 112 ? -34.642 -8.490 32.127 1.00 95.38 112 ALA A C 1
ATOM 899 O O . ALA A 1 112 ? -35.464 -8.030 32.918 1.00 95.38 112 ALA A O 1
ATOM 900 N N . GLU A 1 113 ? -33.902 -9.565 32.417 1.00 95.88 113 GLU A N 1
ATOM 901 C CA . GLU A 1 113 ? -33.973 -10.298 33.691 1.00 95.88 113 GLU A CA 1
ATOM 902 C C . GLU A 1 113 ? -33.730 -9.364 34.887 1.00 95.88 113 GLU A C 1
ATOM 904 O O . GLU A 1 113 ? -34.598 -9.250 35.753 1.00 95.88 113 GLU A O 1
ATOM 909 N N . LEU A 1 114 ? -32.617 -8.614 34.900 1.00 95.81 114 LEU A N 1
ATOM 910 C CA . LEU A 1 114 ? -32.314 -7.646 35.963 1.00 95.81 114 LEU A CA 1
ATOM 911 C C . LEU A 1 114 ? -33.402 -6.574 36.114 1.00 95.81 114 LEU A C 1
ATOM 913 O O . LEU A 1 114 ? -33.760 -6.229 37.240 1.00 95.81 114 LEU A O 1
ATOM 917 N N . LYS A 1 115 ? -33.957 -6.067 35.005 1.00 96.44 115 LYS A N 1
ATOM 918 C CA . LYS A 1 115 ? -35.061 -5.098 35.038 1.00 96.44 115 LYS A CA 1
ATOM 919 C C . LYS A 1 115 ? -36.307 -5.698 35.688 1.00 96.44 115 LYS A C 1
ATOM 921 O O . LYS A 1 115 ? -36.889 -5.062 36.562 1.00 96.44 115 LYS A O 1
ATOM 926 N N . THR A 1 116 ? -36.695 -6.919 35.313 1.00 96.50 116 THR A N 1
ATOM 927 C CA . THR A 1 116 ? -37.860 -7.591 35.914 1.00 96.50 116 THR A CA 1
ATOM 928 C C . THR A 1 116 ? -37.647 -7.908 37.393 1.00 96.50 116 THR A C 1
ATOM 930 O O . THR A 1 116 ? -38.542 -7.644 38.193 1.00 96.50 116 THR A O 1
ATOM 933 N N . ALA A 1 117 ? -36.455 -8.374 37.783 1.00 96.00 117 ALA A N 1
ATOM 934 C CA . ALA A 1 117 ? -36.103 -8.613 39.180 1.00 96.00 117 ALA A CA 1
ATOM 935 C C . ALA A 1 117 ? -36.212 -7.319 40.006 1.00 96.00 117 ALA A C 1
ATOM 937 O O . ALA A 1 117 ? -36.926 -7.288 41.009 1.00 96.00 117 ALA A O 1
ATOM 938 N N . PHE A 1 118 ? -35.613 -6.223 39.530 1.00 96.38 118 PHE A N 1
ATOM 939 C CA . PHE A 1 118 ? -35.701 -4.917 40.182 1.00 96.38 118 PHE A CA 1
ATOM 940 C C . PHE A 1 118 ? -37.147 -4.401 40.279 1.00 96.38 118 PHE A C 1
ATOM 942 O O . PHE A 1 118 ? -37.571 -3.958 41.342 1.00 96.38 118 PHE A O 1
ATOM 949 N N . GLU A 1 119 ? -37.948 -4.518 39.214 1.00 95.38 119 GLU A N 1
ATOM 950 C CA . GLU A 1 119 ? -39.374 -4.160 39.250 1.00 95.38 119 GLU A CA 1
ATOM 951 C C . GLU A 1 119 ? -40.170 -5.002 40.263 1.00 95.38 119 GLU A C 1
ATOM 953 O O . GLU A 1 119 ? -41.088 -4.483 40.903 1.00 95.38 119 GLU A O 1
ATOM 958 N N . THR A 1 120 ? -39.830 -6.285 40.447 1.00 95.88 120 THR A N 1
ATOM 959 C CA . THR A 1 120 ? -40.453 -7.120 41.487 1.00 95.88 120 THR A CA 1
ATOM 960 C C . THR A 1 120 ? -40.002 -6.746 42.898 1.00 95.88 120 THR A C 1
ATOM 962 O O . THR A 1 120 ? -40.849 -6.690 43.790 1.00 95.88 120 THR A O 1
ATOM 965 N N . GLU A 1 121 ? -38.723 -6.421 43.112 1.00 95.06 121 GLU A N 1
ATOM 966 C CA . GLU A 1 121 ? -38.220 -5.971 44.416 1.00 95.06 121 GLU A CA 1
ATOM 967 C C . GLU A 1 121 ? -38.800 -4.614 44.818 1.00 95.06 121 GLU A C 1
ATOM 969 O O . GLU A 1 121 ? -39.266 -4.472 45.947 1.00 95.06 121 GLU A O 1
ATOM 974 N N . VAL A 1 122 ? -38.856 -3.642 43.900 1.00 95.62 122 VAL A N 1
ATOM 975 C CA . VAL A 1 122 ? -39.485 -2.334 44.146 1.00 95.62 122 VAL A CA 1
ATOM 976 C C . VAL A 1 122 ? -40.959 -2.511 44.502 1.00 95.62 122 VAL A C 1
ATOM 978 O O . VAL A 1 122 ? -41.411 -1.978 45.514 1.00 95.62 122 VAL A O 1
ATOM 981 N N . ARG A 1 123 ? -41.705 -3.329 43.746 1.00 95.75 123 ARG A N 1
ATOM 982 C CA . ARG A 1 123 ? -43.119 -3.607 44.040 1.00 95.75 123 ARG A CA 1
ATOM 983 C C . ARG A 1 123 ? -43.303 -4.275 45.408 1.00 95.75 123 ARG A C 1
ATOM 985 O O . ARG A 1 123 ? -44.215 -3.898 46.138 1.00 95.75 123 ARG A O 1
ATOM 992 N N . ALA A 1 124 ? -42.431 -5.213 45.780 1.00 95.31 124 ALA A N 1
ATOM 993 C CA . ALA A 1 124 ? -42.457 -5.865 47.092 1.00 95.31 124 ALA A CA 1
ATOM 994 C C . ALA A 1 124 ? -42.028 -4.930 48.241 1.00 95.31 124 ALA A C 1
ATOM 996 O O . ALA A 1 124 ? -42.528 -5.052 49.358 1.00 95.31 124 ALA A O 1
ATOM 997 N N . ALA A 1 125 ? -41.119 -3.985 47.995 1.00 92.81 125 ALA A N 1
ATOM 998 C CA . ALA A 1 125 ? -40.757 -2.950 48.959 1.00 92.81 125 ALA A CA 1
ATOM 999 C C . ALA A 1 125 ? -41.916 -1.961 49.172 1.00 92.81 125 ALA A C 1
ATOM 1001 O O . ALA A 1 125 ? -42.217 -1.606 50.312 1.00 92.81 125 ALA A O 1
ATOM 1002 N N . GLU A 1 126 ? -42.619 -1.576 48.103 1.00 94.62 126 GLU A N 1
ATOM 1003 C CA . GLU A 1 126 ? -43.816 -0.742 48.204 1.00 94.62 126 GLU A CA 1
ATOM 1004 C C . GLU A 1 126 ? -44.956 -1.419 48.980 1.00 94.62 126 GLU A C 1
ATOM 1006 O O . GLU A 1 126 ? -45.616 -0.747 49.773 1.00 94.62 126 GLU A O 1
ATOM 1011 N N . THR A 1 127 ? -45.228 -2.717 48.772 1.00 94.44 127 THR A N 1
ATOM 1012 C CA . THR A 1 127 ? -46.286 -3.408 49.538 1.00 94.44 127 THR A CA 1
ATOM 1013 C C . THR A 1 127 ? -45.934 -3.469 51.018 1.00 94.44 127 THR A C 1
ATOM 1015 O O . THR A 1 127 ? -46.748 -3.042 51.832 1.00 94.44 127 THR A O 1
ATOM 1018 N N . ARG A 1 128 ? -44.692 -3.840 51.366 1.00 94.69 128 ARG A N 1
ATOM 1019 C CA . ARG A 1 128 ? -44.198 -3.806 52.757 1.00 94.69 128 ARG A CA 1
ATOM 1020 C C . ARG A 1 128 ? -44.331 -2.417 53.388 1.00 94.69 128 ARG A C 1
ATOM 1022 O O . ARG A 1 128 ? -44.694 -2.316 54.555 1.00 94.69 128 ARG A O 1
ATOM 1029 N N . LEU A 1 129 ? -44.059 -1.344 52.636 1.00 92.62 129 LEU A N 1
ATOM 1030 C CA . LEU A 1 129 ? -44.205 0.027 53.134 1.00 92.62 129 LEU A CA 1
ATOM 1031 C C . LEU A 1 129 ? -45.677 0.402 53.370 1.00 92.62 129 LEU A C 1
ATOM 1033 O O . LEU A 1 129 ? -45.989 0.978 54.410 1.00 92.62 129 LEU A O 1
ATOM 1037 N N . ARG A 1 130 ? -46.586 0.050 52.449 1.00 91.94 130 ARG A N 1
ATOM 1038 C CA . ARG A 1 130 ? -48.037 0.269 52.619 1.00 91.94 130 ARG A CA 1
ATOM 1039 C C . ARG A 1 130 ? -48.589 -0.524 53.807 1.00 91.94 130 ARG A C 1
ATOM 1041 O O . ARG A 1 130 ? -49.334 0.026 54.614 1.00 91.94 130 ARG A O 1
ATOM 1048 N N . GLU A 1 131 ? -48.188 -1.785 53.944 1.00 91.69 131 GLU A N 1
ATOM 1049 C CA . GLU A 1 131 ? -48.540 -2.654 55.072 1.00 91.69 131 GLU A CA 1
ATOM 1050 C C . GLU A 1 131 ? -48.046 -2.057 56.398 1.00 91.69 131 GLU A C 1
ATOM 1052 O O . GLU A 1 131 ? -48.847 -1.876 57.316 1.00 91.69 131 GLU A O 1
ATOM 1057 N N . ALA A 1 132 ? -46.774 -1.649 56.473 1.00 89.38 132 ALA A N 1
ATOM 1058 C CA . ALA A 1 132 ? -46.191 -1.008 57.653 1.00 89.38 132 ALA A CA 1
ATOM 1059 C C . ALA A 1 132 ? -46.888 0.312 58.025 1.00 89.38 132 ALA A C 1
ATOM 1061 O O . ALA A 1 132 ? -47.177 0.537 59.196 1.00 89.38 132 ALA A O 1
ATOM 1062 N N . GLN A 1 133 ? -47.220 1.165 57.049 1.00 87.81 133 GLN A N 1
ATOM 1063 C CA . GLN A 1 133 ? -47.992 2.390 57.295 1.00 87.81 133 GLN A CA 1
ATOM 1064 C C . GLN A 1 133 ? -49.403 2.081 57.818 1.00 87.81 133 GLN A C 1
ATOM 1066 O O . GLN A 1 133 ? -49.874 2.733 58.751 1.00 87.81 133 GLN A O 1
ATOM 1071 N N . SER A 1 134 ? -50.073 1.067 57.258 1.00 85.56 134 SER A N 1
ATOM 1072 C CA . SER A 1 134 ? -51.420 0.674 57.685 1.00 85.56 134 SER A CA 1
ATOM 1073 C C . SER A 1 134 ? -51.448 0.120 59.115 1.00 85.56 134 SER A C 1
ATOM 1075 O O . SER A 1 134 ? -52.322 0.497 59.897 1.00 85.56 134 SER A O 1
ATOM 1077 N N . SER A 1 135 ? -50.458 -0.695 59.498 1.00 81.00 135 SER A N 1
ATOM 1078 C CA . SER A 1 135 ? -50.342 -1.225 60.859 1.00 81.00 135 SER A CA 1
ATOM 1079 C C . SER A 1 135 ? -49.924 -0.142 61.856 1.00 81.00 135 SER A C 1
ATOM 1081 O O . SER A 1 135 ? -50.460 -0.109 62.966 1.00 81.00 135 SER A O 1
ATOM 1083 N N . GLN A 1 136 ? -49.068 0.812 61.464 1.00 80.44 136 GLN A N 1
ATOM 1084 C CA . GLN A 1 136 ? -48.769 1.992 62.281 1.00 80.44 136 GLN A CA 1
ATOM 1085 C C . GLN A 1 136 ? -50.035 2.799 62.581 1.00 80.44 136 GLN A C 1
ATOM 1087 O O . GLN A 1 136 ? -50.291 3.101 63.744 1.00 80.44 136 GLN A O 1
ATOM 1092 N N . LEU A 1 137 ? -50.856 3.105 61.569 1.00 79.00 137 LEU A N 1
ATOM 1093 C CA . LEU A 1 137 ? -52.106 3.850 61.759 1.00 79.00 137 LEU A CA 1
ATOM 1094 C C . LEU A 1 137 ? -53.104 3.100 62.650 1.00 79.00 137 LEU A C 1
ATOM 1096 O O . LEU A 1 137 ? -53.694 3.712 63.536 1.00 79.00 137 LEU A O 1
ATOM 1100 N N . GLN A 1 138 ? -53.256 1.782 62.485 1.00 77.12 138 GLN A N 1
ATOM 1101 C CA . GLN A 1 138 ? -54.087 0.972 63.387 1.00 77.12 138 GLN A CA 1
ATOM 1102 C C . GLN A 1 138 ? -53.563 1.009 64.831 1.00 77.12 138 GLN A C 1
ATOM 1104 O O . GLN A 1 138 ? -54.341 1.205 65.763 1.00 77.12 138 GLN A O 1
ATOM 1109 N N . THR A 1 139 ? -52.245 0.903 65.020 1.00 73.69 139 THR A N 1
ATOM 1110 C CA . THR A 1 139 ? -51.612 0.955 66.349 1.00 73.69 139 THR A CA 1
ATOM 1111 C C . THR A 1 139 ? -51.787 2.333 66.997 1.00 73.69 139 THR A C 1
ATOM 1113 O O . THR A 1 139 ? -52.134 2.420 68.173 1.00 73.69 139 THR A O 1
ATOM 1116 N N . PHE A 1 140 ? -51.628 3.419 66.233 1.00 70.12 140 PHE A N 1
ATOM 1117 C CA . PHE A 1 140 ? -51.866 4.786 66.705 1.00 70.12 140 PHE A CA 1
ATOM 1118 C C . PHE A 1 140 ? -53.339 5.065 67.021 1.00 70.12 140 PHE A C 1
ATOM 1120 O O . PHE A 1 140 ? -53.608 5.782 67.979 1.00 70.12 140 PHE A O 1
ATOM 1127 N N . LEU A 1 141 ? -54.294 4.496 66.280 1.00 67.81 141 LEU A N 1
ATOM 1128 C CA . LEU A 1 141 ? -55.723 4.646 66.582 1.00 67.81 141 LEU A CA 1
ATOM 1129 C C . LEU A 1 141 ? -56.126 3.875 67.849 1.00 67.81 141 LEU A C 1
ATOM 1131 O O . LEU A 1 141 ? -56.844 4.422 68.685 1.00 67.81 141 LEU A O 1
ATOM 1135 N N . VAL A 1 142 ? -55.625 2.649 68.036 1.00 61.94 142 VAL A N 1
ATOM 1136 C CA . VAL A 1 142 ? -55.889 1.842 69.243 1.00 61.94 142 VAL A CA 1
ATOM 1137 C C . VAL A 1 142 ? -55.243 2.469 70.484 1.00 61.94 142 VAL A C 1
ATOM 1139 O O . VAL A 1 142 ? -55.931 2.697 71.478 1.00 61.94 142 VAL A O 1
ATOM 1142 N N . SER A 1 143 ? -53.960 2.841 70.417 1.00 59.53 143 SER A N 1
ATOM 1143 C CA . SER A 1 143 ? -53.287 3.548 71.517 1.00 59.53 143 SER A CA 1
ATOM 1144 C C . SER A 1 143 ? -53.840 4.959 71.730 1.00 59.53 143 SER A C 1
ATOM 1146 O O . SER A 1 143 ? -53.895 5.424 72.863 1.00 59.53 143 SER A O 1
ATOM 1148 N N . GLY A 1 144 ? -54.302 5.640 70.678 1.00 54.53 144 GLY A N 1
ATOM 1149 C CA . GLY A 1 144 ? -54.939 6.957 70.762 1.00 54.53 144 GLY A CA 1
ATOM 1150 C C . GLY A 1 144 ? -56.267 6.923 71.520 1.00 54.53 144 GLY A C 1
ATOM 1151 O O . GLY A 1 144 ? -56.517 7.795 72.347 1.00 54.53 144 GLY A O 1
ATOM 1152 N N . LEU A 1 145 ? -57.076 5.877 71.323 1.00 50.19 145 LEU A N 1
ATOM 1153 C CA . LEU A 1 145 ? -58.303 5.637 72.095 1.00 50.19 145 LEU A CA 1
ATOM 1154 C C . LEU A 1 145 ? -58.039 5.290 73.572 1.00 50.19 145 LEU A C 1
ATOM 1156 O O . LEU A 1 145 ? -58.905 5.540 74.406 1.00 50.19 145 LEU A O 1
ATOM 1160 N N . GLN A 1 146 ? -56.853 4.775 73.918 1.00 49.50 146 GLN A N 1
ATOM 1161 C CA . GLN A 1 146 ? -56.421 4.612 75.316 1.00 49.50 146 GLN A CA 1
ATOM 1162 C C . GLN A 1 146 ? -55.756 5.871 75.901 1.00 49.50 146 GLN A C 1
ATOM 1164 O O . GLN A 1 146 ? -55.875 6.115 77.099 1.00 49.50 146 GLN A O 1
ATOM 1169 N N . ALA A 1 147 ? -55.092 6.691 75.082 1.00 44.34 147 ALA A N 1
ATOM 1170 C CA . ALA A 1 147 ? -54.397 7.900 75.524 1.00 44.34 147 ALA A CA 1
ATOM 1171 C C . ALA A 1 147 ? -55.316 9.130 75.650 1.00 44.34 147 ALA A C 1
ATOM 1173 O O . ALA A 1 147 ? -55.091 9.962 76.522 1.00 44.34 147 ALA A O 1
ATOM 1174 N N . ALA A 1 148 ? -56.383 9.238 74.850 1.00 40.66 148 ALA A N 1
ATOM 1175 C CA . ALA A 1 148 ? -57.291 10.395 74.847 1.00 40.66 148 ALA A CA 1
ATOM 1176 C C . ALA A 1 148 ? -58.115 10.584 76.143 1.00 40.66 148 ALA A C 1
ATOM 1178 O O . ALA A 1 148 ? -58.831 11.574 76.277 1.00 40.66 148 ALA A O 1
ATOM 1179 N N . ALA A 1 149 ? -58.007 9.666 77.109 1.00 40.78 149 ALA A N 1
ATOM 1180 C CA . ALA A 1 149 ? -58.549 9.829 78.458 1.00 40.78 149 ALA A CA 1
ATOM 1181 C C . ALA A 1 149 ? -57.647 10.673 79.389 1.00 40.78 149 ALA A C 1
ATOM 1183 O O . ALA A 1 149 ? -58.055 10.972 80.512 1.00 40.78 149 ALA A O 1
ATOM 1184 N N . ALA A 1 150 ? -56.437 11.059 78.960 1.00 40.88 150 ALA A N 1
ATOM 1185 C CA . ALA A 1 150 ? -55.510 11.854 79.760 1.00 40.88 150 ALA A CA 1
ATOM 1186 C C . ALA A 1 150 ? -54.731 12.895 78.931 1.00 40.88 150 ALA A C 1
ATOM 1188 O O . ALA A 1 150 ? -54.247 12.611 77.842 1.00 40.88 150 ALA A O 1
ATOM 1189 N N . ALA A 1 151 ? -54.524 14.061 79.552 1.00 35.50 151 ALA A N 1
ATOM 1190 C CA . ALA A 1 151 ? -53.711 15.208 79.123 1.00 35.50 151 ALA A CA 1
ATOM 1191 C C . ALA A 1 151 ? -54.366 16.266 78.204 1.00 35.50 151 ALA A C 1
ATOM 1193 O O . ALA A 1 151 ? -54.658 16.076 77.026 1.00 35.50 151 ALA A O 1
ATOM 1194 N N . VAL A 1 152 ? -54.506 17.447 78.810 1.00 35.66 152 VAL A N 1
ATOM 1195 C CA . VAL A 1 152 ? -54.803 18.755 78.214 1.00 35.66 152 VAL A CA 1
ATOM 1196 C C . VAL A 1 152 ? -53.530 19.347 77.561 1.00 35.66 152 VAL A C 1
ATOM 1198 O O . VAL A 1 152 ? -52.415 18.982 77.921 1.00 35.66 152 VAL A O 1
ATOM 1201 N N . LEU A 1 153 ? -53.728 20.264 76.604 1.00 36.16 153 LEU A N 1
ATOM 1202 C CA . LEU A 1 153 ? -52.761 21.135 75.885 1.00 36.16 153 LEU A CA 1
ATOM 1203 C C . LEU A 1 153 ? -51.805 21.955 76.818 1.00 36.16 153 LEU A C 1
ATOM 1205 O O . LEU A 1 153 ? -52.107 21.998 78.012 1.00 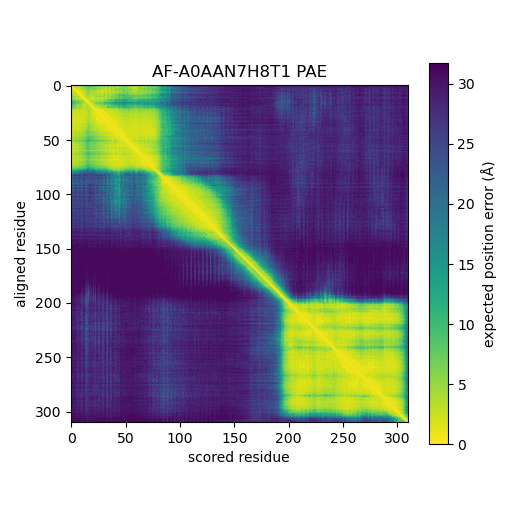36.16 153 LEU A O 1
ATOM 1209 N N . PRO A 1 154 ? -50.739 22.682 76.346 1.00 46.69 154 PRO A N 1
ATOM 1210 C CA . PRO A 1 154 ? -50.520 23.204 74.973 1.00 46.69 154 PRO A CA 1
ATOM 1211 C C . PRO A 1 154 ? -49.068 23.306 74.382 1.00 46.69 154 PRO A C 1
ATOM 1213 O O . PRO A 1 154 ? -48.067 23.237 75.080 1.00 46.69 154 PRO A O 1
ATOM 1216 N N . SER A 1 155 ? -49.026 23.617 73.073 1.00 30.98 155 SER A N 1
ATOM 1217 C CA . SER A 1 155 ? -48.131 24.546 72.322 1.00 30.98 155 SER A CA 1
ATOM 1218 C C . SER A 1 155 ? -46.580 24.476 72.257 1.00 30.98 155 SER A C 1
ATOM 1220 O O . SER A 1 155 ? -45.885 24.817 73.204 1.00 30.98 155 SER A O 1
ATOM 1222 N N . ALA A 1 156 ? -46.129 24.397 70.989 1.00 33.59 156 ALA A N 1
ATOM 1223 C CA . ALA A 1 156 ? -45.235 25.340 70.271 1.00 33.59 156 ALA A CA 1
ATOM 1224 C C . ALA A 1 156 ? -43.695 25.157 70.213 1.00 33.59 156 ALA A C 1
ATOM 1226 O O . ALA A 1 156 ? -43.057 24.600 71.094 1.00 33.59 156 ALA A O 1
ATOM 1227 N N . GLU A 1 157 ? -43.162 25.722 69.113 1.00 30.56 157 GLU A N 1
ATOM 1228 C CA . GLU A 1 157 ? -41.761 25.867 68.663 1.00 30.56 157 GLU A CA 1
ATOM 1229 C C . GLU A 1 157 ? -41.028 24.573 68.222 1.00 30.56 157 GLU A C 1
ATOM 1231 O O . GLU A 1 157 ? -41.178 23.509 68.805 1.00 30.56 157 GLU A O 1
ATOM 1236 N N . GLY A 1 158 ? -40.233 24.548 67.144 1.00 41.56 158 GLY A N 1
ATOM 1237 C CA . GLY A 1 158 ? -39.846 25.619 66.214 1.00 41.56 158 GLY A CA 1
ATOM 1238 C C . GLY A 1 158 ? -38.326 25.742 66.105 1.00 41.56 158 GLY A C 1
ATOM 1239 O O . GLY A 1 158 ? -37.720 26.490 66.860 1.00 41.56 158 GLY A O 1
ATOM 1240 N N . GLY A 1 159 ? -37.694 25.035 65.162 1.00 29.42 159 GLY A N 1
ATOM 1241 C CA . GLY A 1 159 ? -36.237 25.077 65.011 1.00 29.42 159 GLY A CA 1
ATOM 1242 C C . GLY A 1 159 ? -35.758 24.580 63.651 1.00 29.42 159 GLY A C 1
ATOM 1243 O O . GLY A 1 159 ? -35.835 23.390 63.362 1.00 29.42 159 GLY A O 1
ATOM 1244 N N . SER A 1 160 ? -35.240 25.499 62.836 1.00 31.84 160 SER A N 1
ATOM 1245 C CA . SER A 1 160 ? -34.508 25.196 61.602 1.00 31.84 160 SER A CA 1
ATOM 1246 C C . SER A 1 160 ? -33.070 25.690 61.745 1.00 31.84 160 SER A C 1
ATOM 1248 O O . SER A 1 160 ? -32.831 26.723 62.372 1.00 31.84 160 SER A O 1
ATOM 1250 N N . ALA A 1 161 ? -32.115 24.947 61.193 1.00 38.34 161 ALA A N 1
ATOM 1251 C CA . ALA A 1 161 ? -30.689 25.228 61.320 1.00 38.34 161 ALA A CA 1
ATOM 1252 C C . ALA A 1 161 ? -30.136 25.911 60.065 1.00 38.34 161 ALA A C 1
ATOM 1254 O O . ALA A 1 161 ? -30.466 25.504 58.955 1.00 38.34 161 ALA A O 1
ATOM 1255 N N . GLU A 1 162 ? -29.213 26.861 60.234 1.00 33.22 162 GLU A N 1
ATOM 1256 C CA . GLU A 1 162 ? -28.254 27.224 59.184 1.00 33.22 162 GLU A CA 1
ATOM 1257 C C . GLU A 1 162 ? -27.009 27.903 59.776 1.00 33.22 162 GLU A C 1
ATOM 1259 O O . GLU A 1 162 ? -27.086 28.585 60.800 1.00 33.22 162 GLU A O 1
ATOM 1264 N N . GLY A 1 163 ? -25.841 27.710 59.153 1.00 30.92 163 GLY A N 1
ATOM 1265 C CA . GLY A 1 163 ? -24.578 28.238 59.670 1.00 30.92 163 GLY A CA 1
ATOM 1266 C C . GLY A 1 163 ? -23.480 28.392 58.615 1.00 30.92 163 GLY A C 1
ATOM 1267 O O . GLY A 1 163 ? -23.156 27.445 57.909 1.00 30.92 163 GLY A O 1
ATOM 1268 N N . GLY A 1 164 ? -22.857 29.579 58.596 1.00 31.75 164 GLY A N 1
ATOM 1269 C CA . GLY A 1 164 ? -21.614 29.899 57.874 1.00 31.75 164 GLY A CA 1
ATOM 1270 C C . GLY A 1 164 ? -21.764 30.210 56.368 1.00 31.75 164 GLY A C 1
ATOM 1271 O O . GLY A 1 164 ? -22.413 29.481 55.639 1.00 31.75 164 GLY A O 1
ATOM 1272 N N . GLY A 1 165 ? -21.157 31.258 55.794 1.00 31.50 165 GLY A N 1
ATOM 1273 C CA . GLY A 1 165 ? -20.413 32.365 56.406 1.00 31.50 165 GLY A CA 1
ATOM 1274 C C . GLY A 1 165 ? -19.366 33.026 55.486 1.00 31.50 165 GLY A C 1
ATOM 1275 O O . GLY A 1 165 ? -18.269 32.502 55.384 1.00 31.50 165 GLY A O 1
ATOM 1276 N N . LYS A 1 166 ? -19.673 34.237 54.972 1.00 32.78 166 LYS A N 1
ATOM 1277 C CA . LYS A 1 166 ? -18.743 35.364 54.639 1.00 32.78 166 LYS A CA 1
ATOM 1278 C C . LYS A 1 166 ? -17.695 35.135 53.504 1.00 32.78 166 LYS A C 1
ATOM 1280 O O . LYS A 1 166 ? -16.839 34.277 53.606 1.00 32.78 166 LYS A O 1
ATOM 1285 N N . SER A 1 167 ? -17.777 35.800 52.333 1.00 33.12 167 SER A N 1
ATOM 1286 C CA . SER A 1 167 ? -17.368 37.200 51.977 1.00 33.12 167 SER A CA 1
ATOM 1287 C C . SER A 1 167 ? -15.844 37.467 52.008 1.00 33.12 167 SER A C 1
ATOM 1289 O O . SER A 1 167 ? -15.222 37.020 52.958 1.00 33.12 167 SER A O 1
ATOM 1291 N N . ARG A 1 168 ? -15.158 38.307 51.208 1.00 32.72 168 ARG A N 1
ATOM 1292 C CA . ARG A 1 168 ? -15.320 39.157 49.990 1.00 32.72 168 ARG A CA 1
ATOM 1293 C C . ARG A 1 168 ? -14.016 40.021 49.901 1.00 32.72 168 ARG A C 1
ATOM 1295 O O . ARG A 1 168 ? -13.345 40.125 50.924 1.00 32.72 168 ARG A O 1
ATOM 1302 N N . TRP A 1 169 ? -13.762 40.704 48.759 1.00 31.42 169 TRP A N 1
ATOM 1303 C CA . TRP A 1 169 ? -12.743 41.773 48.481 1.00 31.42 169 TRP A CA 1
ATOM 1304 C C . TRP A 1 169 ? -11.378 41.269 47.932 1.00 31.42 169 TRP A C 1
ATOM 1306 O O . TRP A 1 169 ? -11.020 40.138 48.232 1.00 31.42 169 TRP A O 1
ATOM 1316 N N . ALA A 1 170 ? -10.567 41.993 47.125 1.00 28.78 170 ALA A N 1
ATOM 1317 C CA . ALA A 1 170 ? -10.705 43.253 46.343 1.00 28.78 170 ALA A CA 1
ATOM 1318 C C . ALA A 1 170 ? -9.644 43.338 45.185 1.00 28.78 170 ALA A C 1
ATOM 1320 O O . ALA A 1 170 ? -8.980 42.347 44.892 1.00 28.78 170 ALA A O 1
ATOM 1321 N N . SER A 1 171 ? -9.519 44.492 44.501 1.00 37.41 171 SER A N 1
ATOM 1322 C CA . SER A 1 171 ? -8.711 44.756 43.277 1.00 37.41 171 SER A CA 1
ATOM 1323 C C . SER A 1 171 ? -7.283 45.308 43.496 1.00 37.41 171 SER A C 1
ATOM 1325 O O . SER A 1 171 ? -7.043 45.942 44.518 1.00 37.41 171 SER A O 1
ATOM 1327 N N . ALA A 1 172 ? -6.408 45.231 42.469 1.00 29.16 172 ALA A N 1
ATOM 1328 C CA . ALA A 1 172 ? -5.376 46.243 42.122 1.00 29.16 172 ALA A CA 1
ATOM 1329 C C . ALA A 1 172 ? -4.787 46.034 40.692 1.00 29.16 172 ALA A C 1
ATOM 1331 O O . ALA A 1 172 ? -4.922 44.953 40.125 1.00 29.16 172 ALA A O 1
ATOM 1332 N N . GLN A 1 173 ? -4.153 47.065 40.109 1.00 31.70 173 GLN A N 1
ATOM 1333 C CA . GLN A 1 173 ? -3.602 47.127 38.729 1.00 31.70 173 GLN A CA 1
ATOM 1334 C C . GLN A 1 173 ? -2.057 47.228 38.715 1.00 31.70 173 GLN A C 1
ATOM 1336 O O . GLN A 1 173 ? -1.496 47.647 39.721 1.00 31.70 173 GLN A O 1
ATOM 1341 N N . SER A 1 17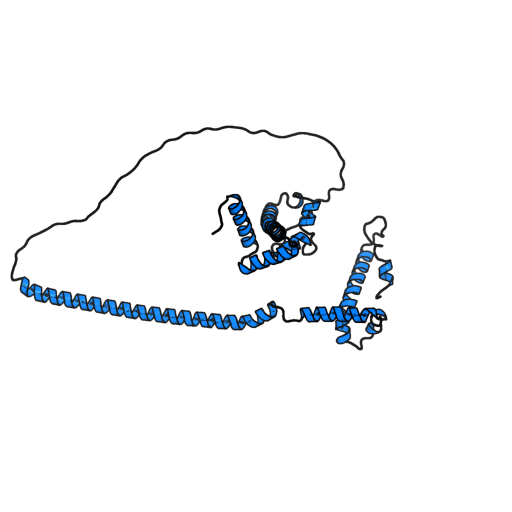4 ? -1.389 46.984 37.569 1.00 28.95 174 SER A N 1
ATOM 1342 C CA . SER A 1 174 ? -0.418 47.927 36.939 1.00 28.95 174 SER A CA 1
ATOM 1343 C C . SER A 1 174 ? 0.183 47.389 35.617 1.00 28.95 174 SER A C 1
ATOM 1345 O O . SER A 1 174 ? 0.170 46.185 35.368 1.00 28.95 174 SER A O 1
ATOM 1347 N N . SER A 1 175 ? 0.710 48.296 34.786 1.00 35.19 175 SER A N 1
ATOM 1348 C CA . SER A 1 175 ? 1.272 48.097 33.432 1.00 35.19 175 SER A CA 1
ATOM 1349 C C . SER A 1 175 ? 2.815 48.158 33.387 1.00 35.19 175 SER A C 1
ATOM 1351 O O . SER A 1 175 ? 3.431 48.475 34.399 1.00 35.19 175 SER A O 1
ATOM 1353 N N . ILE A 1 176 ? 3.388 47.898 32.194 1.00 35.03 176 ILE A N 1
ATOM 1354 C CA . ILE A 1 176 ? 4.660 48.353 31.541 1.00 35.03 176 ILE A CA 1
ATOM 1355 C C . ILE A 1 176 ? 5.029 47.211 30.555 1.00 35.03 176 ILE A C 1
ATOM 1357 O O . ILE A 1 176 ? 5.184 46.078 30.994 1.00 35.03 176 ILE A O 1
ATOM 1361 N N . ASP A 1 177 ? 4.998 47.299 29.220 1.00 29.94 177 ASP A N 1
ATOM 1362 C CA . ASP A 1 177 ? 5.430 48.295 28.213 1.00 29.94 177 ASP A CA 1
ATOM 1363 C C . ASP A 1 177 ? 6.935 48.246 27.861 1.00 29.94 177 ASP A C 1
ATOM 1365 O O . ASP A 1 177 ? 7.765 48.720 28.632 1.00 29.94 177 ASP A O 1
ATOM 1369 N N . ASN A 1 178 ? 7.277 47.695 26.679 1.00 32.66 178 ASN A N 1
ATOM 1370 C CA . ASN A 1 178 ? 8.268 48.299 25.772 1.00 32.66 178 ASN A CA 1
ATOM 1371 C C . ASN A 1 178 ? 8.222 47.730 24.327 1.00 32.66 178 ASN A C 1
ATOM 1373 O O . ASN A 1 178 ? 8.292 46.523 24.103 1.00 32.66 178 ASN A O 1
ATOM 1377 N N . SER A 1 179 ? 8.164 48.656 23.366 1.00 30.67 179 SER A N 1
ATOM 1378 C CA . SER A 1 179 ? 8.786 48.746 22.020 1.00 30.67 179 SER A CA 1
ATOM 1379 C C . SER A 1 179 ? 9.909 47.739 21.622 1.00 30.67 179 SER A C 1
ATOM 1381 O O . SER A 1 179 ? 10.591 47.201 22.483 1.00 30.67 179 SER A O 1
ATOM 1383 N N . ARG A 1 180 ? 10.288 47.525 20.340 1.00 32.25 180 ARG A N 1
ATOM 1384 C CA . ARG A 1 180 ? 9.912 48.161 19.049 1.00 32.25 180 ARG A CA 1
ATOM 1385 C C . ARG A 1 180 ? 10.293 47.297 17.821 1.00 32.25 180 ARG A C 1
ATOM 1387 O O . ARG A 1 180 ? 11.140 46.418 17.898 1.00 32.25 180 ARG A O 1
ATOM 1394 N N . VAL A 1 181 ? 9.697 47.662 16.685 1.00 35.09 181 VAL A N 1
ATOM 1395 C CA . VAL A 1 181 ? 9.966 47.268 15.282 1.00 35.09 181 VAL A CA 1
ATOM 1396 C C . VAL A 1 181 ? 11.387 47.593 14.777 1.00 35.09 181 VAL A C 1
ATOM 1398 O O . VAL A 1 181 ? 11.905 48.660 15.101 1.00 35.09 181 VAL A O 1
ATOM 1401 N N . THR A 1 182 ? 11.899 46.785 13.833 1.00 30.61 182 THR A N 1
ATOM 1402 C CA . THR A 1 182 ? 12.790 47.236 12.733 1.00 30.61 182 THR A CA 1
ATOM 1403 C C . THR A 1 182 ? 12.534 46.458 11.427 1.00 30.61 182 THR A C 1
ATOM 1405 O O . THR A 1 182 ? 12.220 45.269 11.464 1.00 30.61 182 THR A O 1
ATOM 1408 N N . SER A 1 183 ? 12.645 47.144 10.282 1.00 34.41 183 SER A N 1
ATOM 1409 C CA . SER A 1 183 ? 12.364 46.648 8.913 1.00 34.41 183 SER A CA 1
ATOM 1410 C C . SER A 1 183 ? 13.630 46.173 8.159 1.00 34.41 183 SER A C 1
ATOM 1412 O O . SER A 1 183 ? 14.731 46.465 8.625 1.00 34.41 183 SER A O 1
ATOM 1414 N N . PRO A 1 184 ? 13.504 45.496 6.992 1.00 44.59 184 PRO A N 1
ATOM 1415 C CA . PRO A 1 184 ? 14.628 45.117 6.117 1.00 44.59 184 PRO A CA 1
ATOM 1416 C C . PRO A 1 184 ? 14.768 45.962 4.818 1.00 44.59 184 PRO A C 1
ATOM 1418 O O . PRO A 1 184 ? 13.943 46.840 4.565 1.00 44.59 184 PRO A O 1
ATOM 1421 N N . ASP A 1 185 ? 15.769 45.580 3.996 1.00 36.84 185 ASP A N 1
ATOM 1422 C CA . ASP A 1 185 ? 16.080 45.930 2.579 1.00 36.84 185 ASP A CA 1
ATOM 1423 C C . ASP A 1 185 ? 16.904 47.214 2.283 1.00 36.84 185 ASP A C 1
ATOM 1425 O O . ASP A 1 185 ? 16.868 48.136 3.101 1.00 36.84 185 ASP A O 1
ATOM 1429 N N . PRO A 1 186 ? 17.630 47.333 1.124 1.00 53.44 186 PRO A N 1
ATOM 1430 C CA . PRO A 1 186 ? 17.816 46.386 -0.016 1.00 53.44 186 PRO A CA 1
ATOM 1431 C C . PRO A 1 186 ? 19.270 46.177 -0.582 1.00 53.44 186 PRO A C 1
ATOM 1433 O O . PRO A 1 186 ? 20.163 46.968 -0.311 1.00 53.44 186 PRO A O 1
ATOM 1436 N N . ALA A 1 187 ? 19.418 45.188 -1.500 1.00 34.56 187 ALA A N 1
ATOM 1437 C CA . ALA A 1 187 ? 20.411 45.016 -2.614 1.00 34.56 187 ALA A CA 1
ATOM 1438 C C . ALA A 1 187 ? 21.944 44.949 -2.318 1.00 34.56 187 ALA A C 1
ATOM 1440 O O . ALA A 1 187 ? 22.435 45.629 -1.432 1.00 34.56 187 ALA A O 1
ATOM 1441 N N . GLY A 1 188 ? 22.820 44.204 -3.027 1.00 35.31 188 GLY A N 1
ATOM 1442 C CA . GLY A 1 188 ? 22.776 43.214 -4.140 1.00 35.31 188 GLY A CA 1
ATOM 1443 C C . GLY A 1 188 ? 24.022 42.273 -4.040 1.00 35.31 188 GLY A C 1
ATOM 1444 O O . GLY A 1 188 ? 24.690 42.310 -3.014 1.00 35.31 188 GLY A O 1
ATOM 1445 N N . THR A 1 189 ? 24.463 41.424 -4.991 1.00 34.06 189 THR A N 1
ATOM 1446 C CA . THR A 1 189 ? 24.160 41.292 -6.435 1.00 34.06 189 THR A CA 1
ATOM 1447 C C . THR A 1 189 ? 24.762 39.994 -7.058 1.00 34.06 189 THR A C 1
ATOM 1449 O O . THR A 1 189 ? 25.791 39.532 -6.582 1.00 34.06 189 THR A O 1
ATOM 1452 N N . TYR A 1 190 ? 24.153 39.502 -8.156 1.00 38.66 190 TYR A N 1
ATOM 1453 C CA . TYR A 1 190 ? 24.624 38.556 -9.214 1.00 38.66 190 TYR A CA 1
ATOM 1454 C C . TYR A 1 190 ? 25.086 37.108 -8.896 1.00 38.66 190 TYR A C 1
ATOM 1456 O O . TYR A 1 190 ? 26.159 36.900 -8.348 1.00 38.66 190 TYR A O 1
ATOM 1464 N N . ASP A 1 191 ? 24.360 36.112 -9.438 1.00 33.06 191 ASP A N 1
ATOM 1465 C CA . ASP A 1 191 ? 24.820 35.359 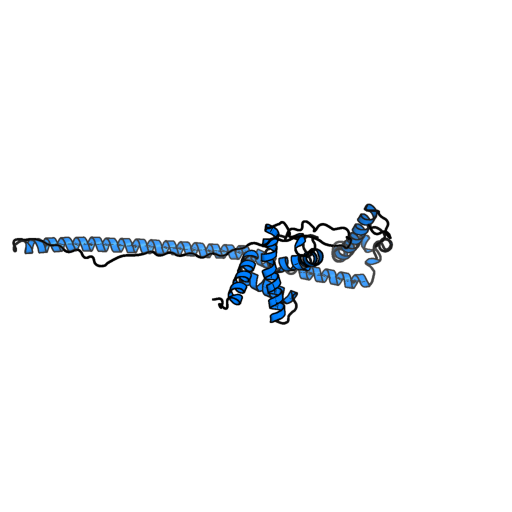-10.632 1.00 33.06 191 ASP A CA 1
ATOM 1466 C C . ASP A 1 191 ? 23.630 34.720 -11.407 1.00 33.06 191 ASP A C 1
ATOM 1468 O O . ASP A 1 191 ? 22.508 34.690 -10.893 1.00 33.06 191 ASP A O 1
ATOM 1472 N N . ALA A 1 192 ? 23.823 34.310 -12.671 1.00 31.62 192 ALA A N 1
ATOM 1473 C CA . ALA A 1 192 ? 22.737 34.082 -13.654 1.00 31.62 192 ALA A CA 1
ATOM 1474 C C . ALA A 1 192 ? 22.058 32.673 -13.643 1.00 31.62 192 ALA A C 1
ATOM 1476 O O . ALA A 1 192 ? 22.663 31.704 -13.184 1.00 31.62 192 ALA A O 1
ATOM 1477 N N . PRO A 1 193 ? 20.805 32.519 -14.149 1.00 42.47 193 PRO A N 1
ATOM 1478 C CA . PRO A 1 193 ? 19.952 31.375 -13.797 1.00 42.47 193 PRO A CA 1
ATOM 1479 C C . PRO A 1 193 ? 19.888 30.217 -14.816 1.00 42.47 193 PRO A C 1
ATOM 1481 O O . PRO A 1 193 ? 19.575 30.395 -15.994 1.00 42.47 193 PRO A O 1
ATOM 1484 N N . GLU A 1 194 ? 20.031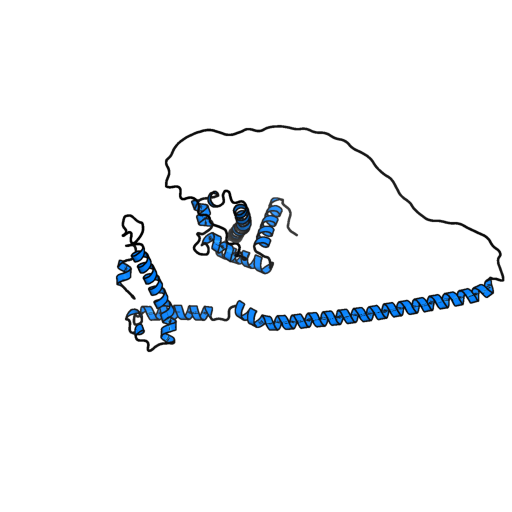 28.993 -14.299 1.00 36.88 194 GLU A N 1
ATOM 1485 C CA . GLU A 1 194 ? 19.446 27.763 -14.862 1.00 36.88 194 GLU A CA 1
ATOM 1486 C C . GLU A 1 194 ? 17.910 27.933 -14.982 1.00 36.88 194 GLU A C 1
ATOM 1488 O O . GLU A 1 194 ? 17.318 28.577 -14.109 1.00 36.88 194 GLU A O 1
ATOM 1493 N N . PRO A 1 195 ? 17.223 27.409 -16.023 1.00 41.97 195 PRO A N 1
ATOM 1494 C CA . PRO A 1 195 ? 15.789 27.642 -16.202 1.00 41.97 195 PRO A CA 1
ATOM 1495 C C . PRO A 1 195 ? 14.997 27.191 -14.970 1.00 41.97 195 PRO A C 1
ATOM 1497 O O . PRO A 1 195 ? 14.934 25.997 -14.669 1.00 41.97 195 PRO A O 1
ATOM 1500 N N . GLU A 1 196 ? 14.379 28.149 -14.267 1.00 47.44 196 GLU A N 1
ATOM 1501 C CA . GLU A 1 196 ? 13.653 27.900 -13.019 1.00 47.44 196 GLU A CA 1
ATOM 1502 C C . GLU A 1 196 ? 12.430 27.004 -13.256 1.00 47.44 196 GLU A C 1
ATOM 1504 O O . GLU A 1 196 ? 11.301 27.457 -13.470 1.00 47.44 196 GLU A O 1
ATOM 1509 N N . LEU A 1 197 ? 12.665 25.693 -13.173 1.00 58.03 197 LEU A N 1
ATOM 1510 C CA . LEU A 1 197 ? 11.646 24.657 -13.140 1.00 58.03 197 LEU A CA 1
ATOM 1511 C C . LEU A 1 197 ? 10.788 24.866 -11.893 1.00 58.03 197 LEU A C 1
ATOM 1513 O O . LEU A 1 197 ? 11.114 24.383 -10.799 1.00 58.03 197 LEU A O 1
ATOM 1517 N N . GLN A 1 198 ? 9.694 25.610 -12.087 1.00 59.25 198 GLN A N 1
ATOM 1518 C CA . GLN A 1 198 ? 8.704 25.911 -11.062 1.00 59.25 198 GLN A CA 1
ATOM 1519 C C . GLN A 1 198 ? 8.362 24.629 -10.295 1.00 59.25 198 GLN A C 1
ATOM 1521 O O . GLN A 1 198 ? 8.149 23.581 -10.916 1.00 59.25 198 GLN A O 1
ATOM 1526 N N . PRO A 1 199 ? 8.323 24.675 -8.952 1.00 62.38 199 PRO A N 1
ATOM 1527 C CA . PRO A 1 199 ? 8.136 23.471 -8.169 1.00 62.38 199 PRO A CA 1
ATOM 1528 C C . PRO A 1 199 ? 6.820 22.781 -8.557 1.00 62.38 199 PRO A C 1
ATOM 1530 O O . PRO A 1 199 ? 5.782 23.451 -8.627 1.00 62.38 199 PRO A O 1
ATOM 1533 N N . PRO A 1 200 ? 6.820 21.450 -8.773 1.00 68.06 200 PRO A N 1
ATOM 1534 C CA . PRO A 1 200 ? 5.612 20.718 -9.119 1.00 68.06 200 PRO A CA 1
ATOM 1535 C C . PRO A 1 200 ? 4.486 21.009 -8.122 1.00 68.06 200 PRO A C 1
ATOM 1537 O O . PRO A 1 200 ? 4.717 21.046 -6.909 1.00 68.06 200 PRO A O 1
ATOM 1540 N N . ARG A 1 201 ? 3.238 21.132 -8.600 1.00 72.44 201 ARG A N 1
ATOM 1541 C CA . ARG A 1 201 ? 2.042 21.242 -7.736 1.00 72.44 201 ARG A CA 1
ATOM 1542 C C . ARG A 1 201 ? 1.700 19.897 -7.071 1.00 72.44 201 ARG A C 1
ATOM 1544 O O . ARG A 1 201 ? 0.547 19.476 -7.061 1.00 72.44 201 ARG A O 1
ATOM 1551 N N . TYR A 1 202 ? 2.696 19.240 -6.474 1.00 83.25 202 TYR A N 1
ATOM 1552 C CA . TYR A 1 202 ? 2.549 18.010 -5.703 1.00 83.25 202 TYR A CA 1
ATOM 1553 C C . TYR A 1 202 ? 1.538 18.211 -4.571 1.00 83.25 202 TYR A C 1
ATOM 1555 O O . TYR A 1 202 ? 1.452 19.298 -3.987 1.00 83.25 202 TYR A O 1
ATOM 1563 N N . ARG A 1 203 ? 0.777 17.163 -4.259 1.00 86.69 203 ARG A N 1
ATOM 1564 C CA . ARG A 1 203 ? -0.199 17.120 -3.169 1.00 86.69 203 ARG A CA 1
ATOM 1565 C C . ARG A 1 203 ? -0.033 15.798 -2.431 1.00 86.69 203 ARG A C 1
ATOM 1567 O O . ARG A 1 203 ? -0.169 14.744 -3.046 1.00 86.69 203 ARG A O 1
ATOM 1574 N N . MET A 1 204 ? 0.222 15.849 -1.125 1.00 86.44 204 MET A N 1
ATOM 1575 C CA . MET A 1 204 ? 0.419 14.641 -0.319 1.00 86.44 204 MET A CA 1
ATOM 1576 C C . MET A 1 204 ? -0.812 13.726 -0.358 1.00 86.44 204 MET A C 1
ATOM 1578 O O . MET A 1 204 ? -1.952 14.192 -0.239 1.00 86.44 204 MET A O 1
ATOM 1582 N N . CYS A 1 205 ? -0.596 12.416 -0.500 1.00 86.44 205 CYS A N 1
ATOM 1583 C CA . CYS A 1 205 ? -1.671 11.455 -0.745 1.00 86.44 205 CYS A CA 1
ATOM 1584 C C . CYS A 1 205 ? -2.513 11.206 0.517 1.00 86.44 205 CYS A C 1
ATOM 1586 O O . CYS A 1 205 ? -2.150 10.416 1.391 1.00 86.44 205 CYS A O 1
ATOM 1588 N N . ARG A 1 206 ? -3.680 11.855 0.612 1.00 85.81 206 ARG A N 1
ATOM 1589 C CA . ARG A 1 206 ? -4.559 11.804 1.801 1.00 85.81 206 ARG A CA 1
ATOM 1590 C C . ARG A 1 206 ? -5.198 10.430 2.061 1.00 85.81 206 ARG A C 1
ATOM 1592 O O . ARG A 1 206 ? -5.697 10.197 3.152 1.00 85.81 206 ARG A O 1
ATOM 1599 N N . ALA A 1 207 ? -5.153 9.516 1.088 1.00 84.12 207 ALA A N 1
ATOM 1600 C CA . ALA A 1 207 ? -5.662 8.148 1.221 1.00 84.12 207 ALA A CA 1
ATOM 1601 C C . ALA A 1 207 ? -4.720 7.201 1.997 1.00 84.12 207 ALA A C 1
ATOM 1603 O O . ALA A 1 207 ? -5.114 6.088 2.339 1.00 84.12 207 ALA A O 1
ATOM 1604 N N . VAL A 1 208 ? -3.479 7.613 2.275 1.00 88.44 208 VAL A N 1
ATOM 1605 C CA . VAL A 1 208 ? -2.505 6.807 3.026 1.00 88.44 208 VAL A CA 1
ATOM 1606 C C . VAL A 1 208 ? -2.880 6.769 4.513 1.00 88.44 208 VAL A C 1
ATOM 1608 O O . VAL A 1 208 ? -2.791 7.783 5.203 1.00 88.44 208 VAL A O 1
ATOM 1611 N N . LYS A 1 209 ? -3.269 5.583 5.003 1.00 89.19 209 LYS A N 1
ATOM 1612 C CA . LYS A 1 209 ? -3.725 5.337 6.389 1.00 89.19 209 LYS A CA 1
ATOM 1613 C C . LYS A 1 209 ? -2.680 4.690 7.314 1.00 89.19 209 LYS A C 1
ATOM 1615 O O . LYS A 1 209 ? -2.933 4.578 8.513 1.00 89.19 209 LYS A O 1
ATOM 1620 N N . MET A 1 210 ? -1.535 4.254 6.781 1.00 92.88 210 MET A N 1
ATOM 1621 C CA . MET A 1 210 ? -0.517 3.485 7.515 1.00 92.88 210 MET A CA 1
ATOM 1622 C C . MET A 1 210 ? 0.884 4.085 7.375 1.00 92.88 210 MET A C 1
ATOM 1624 O O . MET A 1 210 ? 1.213 4.663 6.335 1.00 92.88 210 MET A O 1
ATOM 1628 N N . VAL A 1 211 ? 1.716 3.881 8.401 1.00 94.31 211 VAL A N 1
ATOM 1629 C CA . VAL A 1 211 ? 3.141 4.261 8.439 1.00 94.31 211 VAL A CA 1
ATOM 1630 C C . VAL A 1 211 ? 3.905 3.773 7.201 1.00 94.31 211 VAL A C 1
ATOM 1632 O O . VAL A 1 211 ? 4.667 4.546 6.627 1.00 94.31 211 VAL A O 1
ATOM 1635 N N . GLU A 1 212 ? 3.672 2.544 6.732 1.00 93.88 212 GLU A N 1
ATOM 1636 C CA . GLU A 1 212 ? 4.404 1.981 5.580 1.00 93.88 212 GLU A CA 1
ATOM 1637 C C . GLU A 1 212 ? 4.082 2.696 4.267 1.00 93.88 212 GLU A C 1
ATOM 1639 O O . GLU A 1 212 ? 4.973 2.993 3.472 1.00 93.88 212 GLU A O 1
ATOM 1644 N N . GLY A 1 213 ? 2.804 3.020 4.053 1.00 92.94 213 GLY A N 1
ATOM 1645 C CA . GLY A 1 213 ? 2.371 3.788 2.888 1.00 92.94 213 GLY A CA 1
ATOM 1646 C C . GLY A 1 213 ? 2.936 5.208 2.910 1.00 92.94 213 GLY A C 1
ATOM 1647 O O . GLY A 1 213 ? 3.310 5.732 1.863 1.00 92.94 213 GLY A O 1
ATOM 1648 N N . LEU A 1 214 ? 3.063 5.806 4.101 1.00 94.69 214 LEU A N 1
ATOM 1649 C CA . LEU A 1 214 ? 3.692 7.115 4.267 1.00 94.69 214 LEU A CA 1
ATOM 1650 C C . LEU A 1 214 ? 5.196 7.044 3.994 1.00 94.69 214 LEU A C 1
ATOM 1652 O O . LEU A 1 214 ? 5.731 7.907 3.307 1.00 94.69 214 LEU A O 1
ATOM 1656 N N . TRP A 1 215 ? 5.873 6.014 4.498 1.00 96.38 215 TRP A N 1
ATOM 1657 C CA . TRP A 1 215 ? 7.294 5.802 4.247 1.00 96.38 215 TRP A CA 1
ATOM 1658 C C . TRP A 1 215 ? 7.584 5.583 2.759 1.00 96.38 215 TRP A C 1
ATOM 1660 O O . TRP A 1 215 ? 8.529 6.169 2.231 1.00 96.38 215 TRP A O 1
ATOM 1670 N N . ARG A 1 216 ? 6.728 4.824 2.057 1.00 94.56 216 ARG A N 1
ATOM 1671 C CA . ARG A 1 216 ? 6.803 4.644 0.600 1.00 94.56 216 ARG A CA 1
ATOM 1672 C C . ARG A 1 216 ? 6.634 5.972 -0.140 1.00 94.56 216 ARG A C 1
ATOM 1674 O O . ARG A 1 216 ? 7.478 6.297 -0.967 1.00 94.56 216 ARG A O 1
ATOM 1681 N N . GLU A 1 217 ? 5.624 6.775 0.208 1.00 95.06 217 GLU A N 1
ATOM 1682 C CA . GLU A 1 217 ? 5.451 8.135 -0.337 1.00 95.06 217 GLU A CA 1
ATOM 1683 C C . GLU A 1 217 ? 6.685 9.018 -0.080 1.00 95.06 217 GLU A C 1
ATOM 1685 O O . GLU A 1 217 ? 7.060 9.840 -0.917 1.00 95.06 217 GLU A O 1
ATOM 1690 N N . TRP A 1 218 ? 7.347 8.827 1.064 1.00 95.19 218 TRP A N 1
ATOM 1691 C CA . TRP A 1 218 ? 8.499 9.631 1.448 1.00 95.19 218 TRP A CA 1
ATOM 1692 C C . TRP A 1 218 ? 9.790 9.278 0.709 1.00 95.19 218 TRP A C 1
ATOM 1694 O O . TRP A 1 218 ? 10.556 10.175 0.365 1.00 95.19 218 TRP A O 1
ATOM 1704 N N . THR A 1 219 ? 10.031 7.986 0.486 1.00 94.44 219 THR A N 1
ATOM 1705 C CA . THR A 1 219 ? 11.311 7.448 -0.010 1.00 94.44 219 THR A CA 1
ATOM 1706 C C . THR A 1 219 ? 11.299 7.090 -1.493 1.00 94.44 219 THR A C 1
ATOM 1708 O O . THR A 1 219 ? 12.298 7.310 -2.168 1.00 94.44 219 THR A O 1
ATOM 1711 N N . VAL A 1 220 ? 10.176 6.582 -2.006 1.00 92.12 220 VAL A N 1
ATOM 1712 C CA . VAL A 1 220 ? 10.021 6.117 -3.398 1.00 92.12 220 VAL A CA 1
ATOM 1713 C C . VAL A 1 220 ? 9.055 7.011 -4.183 1.00 92.12 220 VAL A C 1
ATOM 1715 O O . VAL A 1 220 ? 9.275 7.281 -5.359 1.00 92.12 220 VAL A O 1
ATOM 1718 N N . GLY A 1 221 ? 8.008 7.510 -3.523 1.00 89.25 221 GLY A N 1
ATOM 1719 C CA . GLY A 1 221 ? 6.886 8.211 -4.148 1.00 89.25 221 GLY A CA 1
ATOM 1720 C C . GLY A 1 221 ? 5.636 7.332 -4.257 1.00 89.25 221 GLY A C 1
ATOM 1721 O O . GLY A 1 221 ? 5.607 6.185 -3.803 1.00 89.25 221 GLY A O 1
ATOM 1722 N N . LEU A 1 222 ? 4.563 7.884 -4.825 1.00 86.19 222 LEU A N 1
ATOM 1723 C CA . LEU A 1 222 ? 3.286 7.190 -5.041 1.00 86.19 222 LEU A CA 1
ATOM 1724 C C . LEU A 1 222 ? 2.634 7.650 -6.348 1.00 86.19 222 LEU A C 1
ATOM 1726 O O . LEU A 1 222 ? 2.662 8.832 -6.673 1.00 86.19 222 LEU A O 1
ATOM 1730 N N . ARG A 1 223 ? 1.962 6.732 -7.060 1.00 81.44 223 ARG A N 1
ATOM 1731 C CA . ARG A 1 223 ? 1.149 7.031 -8.262 1.00 81.44 223 ARG A CA 1
ATOM 1732 C C . ARG A 1 223 ? 1.912 7.820 -9.346 1.00 81.44 223 ARG A C 1
ATOM 1734 O O . ARG A 1 223 ? 1.394 8.793 -9.886 1.00 81.44 223 ARG A O 1
ATOM 1741 N N . GLY A 1 224 ? 3.166 7.444 -9.606 1.00 76.56 224 GLY A N 1
ATOM 1742 C CA . GLY A 1 224 ? 4.040 8.129 -10.570 1.00 76.56 224 GLY A CA 1
ATOM 1743 C C . GLY A 1 224 ? 4.503 9.532 -10.149 1.00 76.56 224 GLY A C 1
ATOM 1744 O O . GLY A 1 224 ? 5.174 10.205 -10.923 1.00 76.56 224 GLY A O 1
ATOM 1745 N N . GLN A 1 225 ? 4.162 9.992 -8.941 1.00 83.88 225 GLN A N 1
ATOM 1746 C CA . GLN A 1 225 ? 4.694 11.230 -8.373 1.00 83.88 225 GLN A CA 1
ATOM 1747 C C . GLN A 1 225 ? 6.040 10.968 -7.674 1.00 83.88 225 GLN A C 1
ATOM 1749 O O . GLN A 1 225 ? 6.215 9.887 -7.101 1.00 83.88 225 GLN A O 1
ATOM 1754 N N . PRO A 1 226 ? 6.970 11.942 -7.671 1.00 87.69 226 PRO A N 1
ATOM 1755 C CA . PRO A 1 226 ? 8.278 11.793 -7.035 1.00 87.69 226 PRO A CA 1
ATOM 1756 C C . PRO A 1 226 ? 8.179 11.583 -5.518 1.00 87.69 226 PRO A C 1
ATOM 1758 O O . PRO A 1 226 ? 7.229 12.024 -4.870 1.00 87.69 226 PRO A O 1
ATOM 1761 N N . ALA A 1 227 ? 9.209 10.956 -4.948 1.00 92.88 227 ALA A N 1
ATOM 1762 C CA . ALA A 1 227 ? 9.396 10.838 -3.506 1.00 92.88 227 ALA A CA 1
ATOM 1763 C C . ALA A 1 227 ? 9.421 12.212 -2.813 1.00 92.88 227 ALA A C 1
ATOM 1765 O O . ALA A 1 227 ? 10.053 13.151 -3.306 1.00 92.88 227 ALA A O 1
ATOM 1766 N N . ILE A 1 228 ? 8.822 12.316 -1.622 1.00 92.62 228 ILE A N 1
ATOM 1767 C CA . ILE A 1 228 ? 8.860 13.560 -0.826 1.00 92.62 228 ILE A CA 1
ATOM 1768 C C . ILE A 1 228 ? 10.305 13.958 -0.489 1.00 92.62 228 ILE A C 1
ATOM 1770 O O . ILE A 1 228 ? 10.641 15.136 -0.565 1.00 92.62 228 ILE A O 1
ATOM 1774 N N . ALA A 1 229 ? 11.188 12.991 -0.213 1.00 93.06 229 ALA A N 1
ATOM 1775 C CA . ALA A 1 229 ? 12.611 13.264 -0.010 1.00 93.06 229 ALA A CA 1
ATOM 1776 C C . ALA A 1 229 ? 13.272 13.911 -1.243 1.00 93.06 229 ALA A C 1
ATOM 1778 O O . ALA A 1 229 ? 14.041 14.854 -1.090 1.00 93.06 229 ALA A O 1
ATOM 1779 N N . ALA A 1 230 ? 12.932 13.472 -2.461 1.00 90.81 230 ALA A N 1
ATOM 1780 C CA . ALA A 1 230 ? 13.453 14.070 -3.691 1.00 90.81 230 ALA A CA 1
ATOM 1781 C C . ALA A 1 230 ? 12.898 15.487 -3.928 1.00 90.81 230 ALA A C 1
ATOM 1783 O O . ALA A 1 230 ? 13.625 16.368 -4.392 1.00 90.81 230 ALA A O 1
ATOM 1784 N N . LEU A 1 231 ? 11.631 15.733 -3.566 1.00 90.00 231 LEU A N 1
ATOM 1785 C CA . LEU A 1 231 ? 11.040 17.074 -3.587 1.00 90.00 231 LEU A CA 1
ATOM 1786 C C . LEU A 1 231 ? 11.749 18.025 -2.609 1.00 90.00 231 LEU A C 1
ATOM 1788 O O . LEU A 1 231 ? 12.053 19.164 -2.964 1.00 90.00 231 LEU A O 1
ATOM 1792 N N . ASP A 1 232 ? 12.044 17.550 -1.398 1.00 91.94 232 ASP A N 1
ATOM 1793 C CA . ASP A 1 232 ? 12.766 18.312 -0.379 1.00 91.94 232 ASP A CA 1
ATOM 1794 C C . ASP A 1 232 ? 14.219 18.593 -0.792 1.00 91.94 232 ASP A C 1
ATOM 1796 O O . ASP A 1 232 ? 14.676 19.721 -0.629 1.00 91.94 232 ASP A O 1
ATOM 1800 N N . SER A 1 233 ? 14.924 17.625 -1.388 1.00 91.00 233 SER A N 1
ATOM 1801 C CA . SER A 1 233 ? 16.287 17.832 -1.902 1.00 91.00 233 SER A CA 1
ATOM 1802 C C . SER A 1 233 ? 16.358 18.842 -3.048 1.00 91.00 233 SER A C 1
ATOM 1804 O O . SER A 1 233 ? 17.318 19.601 -3.114 1.00 91.00 233 SER A O 1
ATOM 1806 N N . ARG A 1 234 ? 15.370 18.860 -3.955 1.00 87.19 234 ARG A N 1
ATOM 1807 C CA . ARG A 1 234 ? 15.426 19.676 -5.183 1.00 87.19 234 ARG A CA 1
ATOM 1808 C C . ARG A 1 234 ? 14.745 21.044 -5.073 1.00 87.19 234 ARG A C 1
ATOM 1810 O O . ARG A 1 234 ? 15.150 21.971 -5.764 1.00 87.19 234 ARG A O 1
ATOM 1817 N N . TRP A 1 235 ? 13.734 21.194 -4.215 1.00 86.50 235 TRP A N 1
ATOM 1818 C CA . TRP A 1 235 ? 12.998 22.459 -4.048 1.00 86.50 235 TRP A CA 1
ATOM 1819 C C . TRP A 1 235 ? 12.850 22.913 -2.584 1.00 86.50 235 TRP A C 1
ATOM 1821 O O . TRP A 1 235 ? 12.278 23.977 -2.335 1.00 86.50 235 TRP A O 1
ATOM 1831 N N . GLY A 1 236 ? 13.328 22.146 -1.598 1.00 88.06 236 GLY A N 1
ATOM 1832 C CA . GLY A 1 236 ? 13.262 22.518 -0.181 1.00 88.06 236 GLY A CA 1
ATOM 1833 C C . GLY A 1 236 ? 11.833 22.789 0.295 1.00 88.06 236 GLY A C 1
ATOM 1834 O O . GLY A 1 236 ? 10.929 21.973 0.129 1.00 88.06 236 GLY A O 1
ATOM 1835 N N . SER A 1 237 ? 11.598 23.964 0.880 1.00 87.31 237 SER A N 1
ATOM 1836 C CA . SER A 1 237 ? 10.254 24.419 1.256 1.00 87.31 237 SER A CA 1
ATOM 1837 C C . SER A 1 237 ? 9.440 24.989 0.083 1.00 87.31 237 SER A C 1
ATOM 1839 O O . SER A 1 237 ? 8.213 25.062 0.199 1.00 87.31 237 SER A O 1
ATOM 1841 N N . ARG A 1 238 ? 10.069 25.356 -1.052 1.00 85.44 238 ARG A N 1
ATOM 1842 C CA . ARG A 1 238 ? 9.411 26.047 -2.184 1.00 85.44 238 ARG A CA 1
ATOM 1843 C C . ARG A 1 238 ? 8.248 25.232 -2.749 1.00 85.44 238 ARG A C 1
ATOM 1845 O O . ARG A 1 238 ? 7.205 25.804 -3.047 1.00 85.44 238 ARG A O 1
ATOM 1852 N N . TRP A 1 239 ? 8.355 23.899 -2.801 1.00 87.19 239 TRP A N 1
ATOM 1853 C CA . TRP A 1 239 ? 7.264 23.046 -3.298 1.00 87.19 239 TRP A CA 1
ATOM 1854 C C . TRP A 1 239 ? 6.021 23.008 -2.395 1.00 87.19 239 TRP A C 1
ATOM 1856 O O . TRP A 1 239 ? 4.940 22.637 -2.854 1.00 87.19 239 TRP A O 1
ATOM 1866 N N . ARG A 1 240 ? 6.120 23.459 -1.138 1.00 88.69 240 ARG A N 1
ATOM 1867 C CA . ARG A 1 240 ? 4.993 23.594 -0.190 1.00 88.69 240 ARG A CA 1
ATOM 1868 C C . ARG A 1 240 ? 4.593 25.047 0.084 1.00 88.69 240 ARG A C 1
ATOM 1870 O O . ARG A 1 240 ? 3.567 25.272 0.727 1.00 88.69 240 ARG A O 1
ATOM 1877 N N . ALA A 1 241 ? 5.371 26.020 -0.388 1.00 84.25 241 ALA A N 1
ATOM 1878 C CA . ALA A 1 241 ? 5.127 27.440 -0.158 1.00 84.25 241 ALA A CA 1
ATOM 1879 C C . ALA A 1 241 ? 3.733 27.877 -0.653 1.00 84.25 241 ALA A C 1
ATOM 1881 O O . ALA A 1 241 ? 3.163 27.293 -1.576 1.00 84.25 241 ALA A O 1
ATOM 1882 N N . GLY A 1 242 ? 3.143 28.865 0.026 1.00 81.31 242 GLY A N 1
ATOM 1883 C CA . GLY A 1 242 ? 1.796 29.376 -0.265 1.00 81.31 242 GLY A CA 1
ATOM 1884 C C . GLY A 1 242 ? 0.629 28.419 0.039 1.00 81.31 242 GLY A C 1
ATOM 1885 O O . GLY A 1 242 ? -0.524 28.832 -0.036 1.00 81.31 242 GLY A O 1
ATOM 1886 N N . ARG A 1 243 ? 0.877 27.152 0.410 1.00 84.81 243 ARG A N 1
ATOM 1887 C CA . ARG A 1 243 ? -0.170 26.129 0.597 1.00 84.81 243 ARG A CA 1
ATOM 1888 C C . ARG A 1 243 ? -0.235 25.641 2.044 1.00 84.81 243 ARG A C 1
ATOM 1890 O O . ARG A 1 243 ? 0.290 24.582 2.385 1.00 84.81 243 ARG A O 1
ATOM 1897 N N . GLN A 1 244 ? -0.937 26.398 2.892 1.00 82.75 244 GLN A N 1
ATOM 1898 C CA . GLN A 1 244 ? -1.098 26.125 4.334 1.00 82.75 244 GLN A CA 1
ATOM 1899 C C . GLN A 1 244 ? -1.499 24.672 4.650 1.00 82.75 244 GLN A C 1
ATOM 1901 O O . GLN A 1 244 ? -0.932 24.045 5.543 1.00 82.75 244 GLN A O 1
ATOM 1906 N N . SER A 1 245 ? -2.424 24.094 3.880 1.00 84.12 245 SER A N 1
ATOM 1907 C CA . SER A 1 245 ? -2.892 22.716 4.076 1.00 84.12 245 SER A CA 1
ATOM 1908 C C . SER A 1 245 ? -1.844 21.641 3.750 1.00 84.12 245 SER A C 1
ATOM 1910 O O . SER A 1 245 ? -1.899 20.563 4.342 1.00 84.12 245 SER A O 1
ATOM 1912 N N . GLU A 1 246 ? -0.886 21.912 2.856 1.00 87.38 246 GLU A N 1
ATOM 1913 C CA . GLU A 1 246 ? 0.253 21.025 2.569 1.00 87.38 246 GLU A CA 1
ATOM 1914 C C . GLU A 1 246 ? 1.388 21.239 3.582 1.00 87.38 246 GLU A C 1
ATOM 1916 O O . GLU A 1 246 ? 1.989 20.266 4.031 1.00 87.38 246 GLU A O 1
ATOM 1921 N N . LEU A 1 247 ? 1.635 22.479 4.025 1.00 87.38 247 LEU A N 1
ATOM 1922 C CA . LEU A 1 247 ? 2.588 22.781 5.104 1.00 87.38 247 LEU A CA 1
ATOM 1923 C C . LEU A 1 247 ? 2.208 22.073 6.412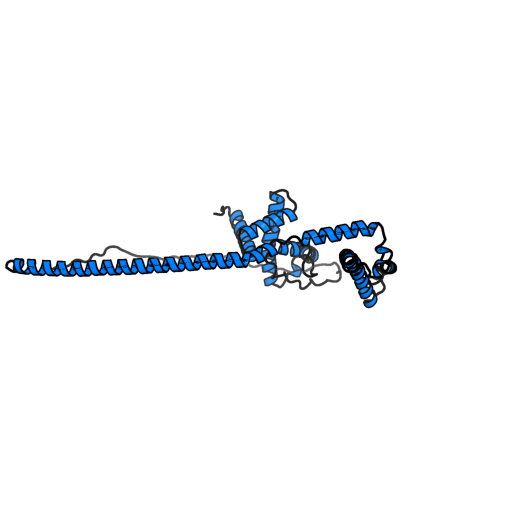 1.00 87.38 247 LEU A C 1
ATOM 1925 O O . LEU A 1 247 ? 3.058 21.442 7.048 1.00 87.38 247 LEU A O 1
ATOM 1929 N N . GLN A 1 248 ? 0.928 22.123 6.791 1.00 87.69 248 GLN A N 1
ATOM 1930 C CA . GLN A 1 248 ? 0.403 21.425 7.967 1.00 87.69 248 GLN A CA 1
ATOM 1931 C C . GLN A 1 248 ? 0.508 19.900 7.824 1.00 87.69 248 GLN A C 1
ATOM 1933 O O . GLN A 1 248 ? 0.956 19.236 8.762 1.00 87.69 248 GLN A O 1
ATOM 1938 N N . TRP A 1 249 ? 0.146 19.345 6.660 1.00 87.88 249 TRP A N 1
ATOM 1939 C CA . TRP A 1 249 ? 0.208 17.899 6.404 1.00 87.88 249 TRP A CA 1
ATOM 1940 C C . TRP A 1 249 ? 1.632 17.357 6.381 1.00 87.88 249 TRP A C 1
ATOM 1942 O O . TRP A 1 249 ? 1.907 16.353 7.040 1.00 87.88 249 TRP A O 1
ATOM 1952 N N . TYR A 1 250 ? 2.552 18.055 5.716 1.00 92.50 250 TYR A N 1
ATOM 1953 C CA . TYR A 1 250 ? 3.975 17.741 5.7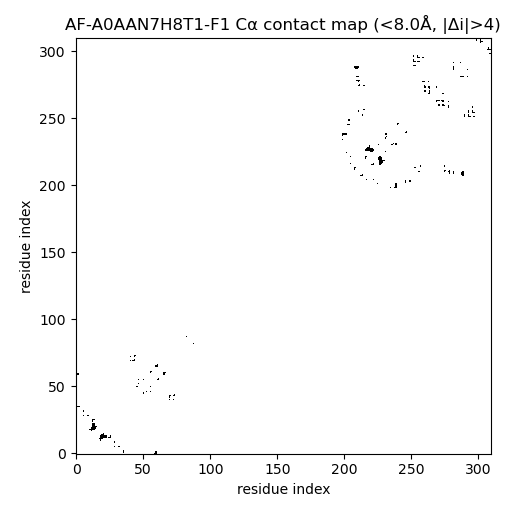56 1.00 92.50 250 TYR A CA 1
ATOM 1954 C C . TYR A 1 250 ? 4.489 17.754 7.197 1.00 92.50 250 TYR A C 1
ATOM 1956 O O . TYR A 1 250 ? 5.076 16.778 7.654 1.00 92.50 250 TYR A O 1
ATOM 1964 N N . SER A 1 251 ? 4.198 18.818 7.951 1.00 91.25 251 SER A N 1
ATOM 1965 C CA . SER A 1 251 ? 4.668 18.967 9.335 1.00 91.25 251 SER A CA 1
ATOM 1966 C C . SER A 1 251 ? 4.068 17.932 10.287 1.00 91.25 251 SER A C 1
ATOM 1968 O O . SER A 1 251 ? 4.638 17.667 11.344 1.00 91.25 251 SER A O 1
ATOM 1970 N N . LEU A 1 252 ? 2.896 17.372 9.970 1.00 90.25 252 LEU A N 1
ATOM 1971 C CA . LEU A 1 252 ? 2.279 16.282 10.726 1.00 90.25 252 LEU A CA 1
ATOM 1972 C C . LEU A 1 252 ? 2.942 14.941 10.392 1.00 90.25 252 LEU A C 1
ATOM 1974 O O . LEU A 1 252 ? 3.375 14.232 11.296 1.00 90.25 252 LEU A O 1
ATOM 1978 N N . ARG A 1 253 ? 3.100 14.638 9.102 1.00 93.06 253 ARG A N 1
ATOM 1979 C CA . ARG A 1 253 ? 3.704 13.395 8.601 1.00 93.06 253 ARG A CA 1
ATOM 1980 C C . ARG A 1 253 ? 5.194 13.268 8.903 1.00 93.06 253 ARG A C 1
ATOM 1982 O O . ARG A 1 253 ? 5.656 12.178 9.235 1.00 93.06 253 ARG A O 1
ATOM 1989 N N . LEU A 1 254 ? 5.931 14.378 8.871 1.00 94.12 254 LEU A N 1
ATOM 1990 C CA . LEU A 1 254 ? 7.346 14.437 9.238 1.00 94.12 254 LEU A CA 1
ATOM 1991 C C . LEU A 1 254 ? 7.595 13.910 10.662 1.00 94.12 254 LEU A C 1
ATOM 1993 O O . LEU A 1 254 ? 8.675 13.394 10.944 1.00 94.12 254 LEU A O 1
ATOM 1997 N N . GLU A 1 255 ? 6.608 13.984 11.563 1.00 94.62 255 GLU A N 1
ATOM 1998 C CA . GLU A 1 255 ? 6.762 13.463 12.921 1.00 94.62 255 GLU A CA 1
ATOM 1999 C C . GLU A 1 255 ? 6.963 11.941 12.950 1.00 94.62 255 GLU A C 1
ATOM 2001 O O . GLU A 1 255 ? 7.784 11.477 13.745 1.00 94.62 255 GLU A O 1
ATOM 2006 N N . VAL A 1 256 ? 6.312 11.197 12.044 1.00 95.25 256 VAL A N 1
ATOM 2007 C CA . VAL A 1 256 ? 6.505 9.747 11.848 1.00 95.25 256 VAL A CA 1
ATOM 2008 C C . VAL A 1 256 ? 7.871 9.456 11.230 1.00 95.25 256 VAL A C 1
ATOM 2010 O O . VAL A 1 256 ? 8.580 8.581 11.712 1.00 95.25 256 VAL A O 1
ATOM 2013 N N . ILE A 1 257 ? 8.294 10.223 10.223 1.00 96.62 257 ILE A N 1
ATOM 2014 C CA . ILE A 1 257 ? 9.605 10.062 9.565 1.00 96.62 257 ILE A CA 1
ATOM 2015 C C . ILE A 1 257 ? 10.755 10.263 10.560 1.00 96.62 257 ILE A C 1
ATOM 2017 O O . ILE A 1 257 ? 11.668 9.442 10.646 1.00 96.62 257 ILE A O 1
ATOM 2021 N N . LYS A 1 258 ? 10.676 11.320 11.377 1.00 95.50 258 LYS A N 1
ATOM 2022 C CA . LYS A 1 258 ? 11.595 11.548 12.501 1.00 95.50 258 LYS A CA 1
ATOM 2023 C C . LYS A 1 258 ? 11.568 10.395 13.509 1.00 95.50 258 LYS A C 1
ATOM 2025 O O . LYS A 1 258 ? 12.598 10.093 14.098 1.00 95.50 258 LYS A O 1
ATOM 2030 N N . GLU A 1 259 ? 10.417 9.751 13.714 1.00 95.50 259 GLU A N 1
ATOM 2031 C CA . GLU A 1 259 ? 10.291 8.644 14.669 1.00 95.50 259 GLU A CA 1
ATOM 2032 C C . GLU A 1 259 ? 10.941 7.364 14.153 1.00 95.50 259 GLU A C 1
ATOM 2034 O O . GLU A 1 259 ? 11.678 6.719 14.891 1.00 95.50 259 GLU A O 1
ATOM 2039 N N . ILE A 1 260 ? 10.750 7.049 12.872 1.00 96.69 260 ILE A N 1
ATOM 2040 C CA . ILE A 1 260 ? 11.438 5.949 12.187 1.00 96.69 260 ILE A CA 1
ATOM 2041 C C . ILE A 1 260 ? 12.954 6.131 12.309 1.00 96.69 260 ILE A C 1
ATOM 2043 O O . ILE A 1 260 ? 13.647 5.216 12.748 1.00 96.69 260 ILE A O 1
ATOM 2047 N N . ARG A 1 261 ? 13.462 7.337 12.028 1.00 96.25 261 ARG A N 1
ATOM 2048 C CA . ARG A 1 261 ? 14.887 7.676 12.178 1.00 96.25 261 ARG A CA 1
ATOM 2049 C C . ARG A 1 261 ? 15.382 7.556 13.617 1.00 96.25 261 ARG A C 1
ATOM 2051 O O . ARG A 1 261 ? 16.434 6.966 13.849 1.00 96.25 261 ARG A O 1
ATOM 2058 N N . ARG A 1 262 ? 14.605 8.037 14.593 1.00 95.44 262 ARG A N 1
ATOM 2059 C CA . ARG A 1 262 ? 14.916 7.895 16.024 1.00 95.44 262 ARG A CA 1
ATOM 2060 C C . ARG A 1 262 ? 14.998 6.424 16.439 1.00 95.44 262 ARG A C 1
ATOM 2062 O O . ARG A 1 262 ? 15.921 6.050 17.155 1.00 95.44 262 ARG A O 1
ATOM 2069 N N . VAL A 1 263 ? 14.060 5.586 15.994 1.00 94.06 263 VAL A N 1
ATOM 2070 C CA . VAL A 1 263 ? 14.049 4.142 16.286 1.00 94.06 263 VAL A CA 1
ATOM 2071 C C . VAL A 1 263 ? 15.214 3.428 15.595 1.00 94.06 263 VAL A C 1
ATOM 2073 O O . VAL A 1 263 ? 15.845 2.584 16.228 1.00 94.06 263 VAL A O 1
ATOM 2076 N N . ALA A 1 264 ? 15.541 3.795 14.352 1.00 96.44 264 ALA A N 1
ATOM 2077 C CA . ALA A 1 264 ? 16.696 3.279 13.615 1.00 96.44 264 ALA A CA 1
ATOM 2078 C C . ALA A 1 264 ? 18.008 3.549 14.366 1.00 96.44 264 ALA A C 1
ATOM 2080 O O . ALA A 1 264 ? 18.761 2.620 14.653 1.00 96.44 264 ALA A O 1
ATOM 2081 N N . GLN A 1 265 ? 18.228 4.801 14.778 1.00 96.31 265 GLN A N 1
ATOM 2082 C CA . GLN A 1 265 ? 19.402 5.217 15.549 1.00 96.31 265 GLN A CA 1
ATOM 2083 C C . GLN A 1 265 ? 19.455 4.547 16.929 1.00 96.31 265 GLN A C 1
ATOM 2085 O O . GLN A 1 265 ? 20.464 3.937 17.277 1.00 96.31 265 GLN A O 1
ATOM 2090 N N . ALA A 1 266 ? 18.361 4.598 17.698 1.00 93.94 266 ALA A N 1
ATOM 2091 C CA . ALA A 1 266 ? 18.311 4.065 19.061 1.00 93.94 266 ALA A CA 1
ATOM 2092 C C . ALA A 1 266 ? 18.496 2.539 19.127 1.00 93.94 266 ALA A C 1
ATOM 2094 O O . ALA A 1 266 ? 19.040 2.037 20.105 1.00 93.94 266 ALA A O 1
ATOM 2095 N N . LYS A 1 267 ? 18.053 1.801 18.099 1.00 92.88 267 LYS A N 1
ATOM 2096 C CA . LYS A 1 267 ? 18.215 0.340 18.011 1.00 92.88 267 LYS A CA 1
ATOM 2097 C C . LYS A 1 267 ? 19.396 -0.107 17.140 1.00 92.88 267 LYS A C 1
ATOM 2099 O O . LYS A 1 267 ? 19.626 -1.305 17.043 1.00 92.88 267 LYS A O 1
ATOM 2104 N N . ARG A 1 268 ? 20.123 0.826 16.507 1.00 94.94 268 ARG A N 1
ATOM 2105 C CA . ARG A 1 268 ? 21.183 0.567 15.509 1.00 94.94 268 ARG A CA 1
ATOM 2106 C C . ARG A 1 268 ? 20.748 -0.395 14.389 1.00 94.94 268 ARG A C 1
ATOM 2108 O O . ARG A 1 268 ? 21.468 -1.319 14.030 1.00 94.94 268 ARG A O 1
ATOM 2115 N N . ILE A 1 269 ? 19.560 -0.159 13.833 1.00 95.56 269 ILE A N 1
ATOM 2116 C CA . ILE A 1 269 ? 18.977 -0.927 12.719 1.00 95.56 269 ILE A CA 1
ATOM 2117 C C . ILE A 1 269 ? 18.728 -0.023 11.507 1.00 95.56 269 ILE A C 1
ATOM 2119 O O . ILE A 1 269 ? 18.578 1.188 11.655 1.00 95.56 269 ILE A O 1
ATOM 2123 N N . GLY A 1 270 ? 18.628 -0.605 10.310 1.00 94.50 270 GLY A N 1
ATOM 2124 C CA . GLY A 1 270 ? 18.289 0.146 9.096 1.00 94.50 270 GLY A CA 1
ATOM 2125 C C . GLY A 1 270 ? 16.902 0.803 9.160 1.00 94.50 270 GLY A C 1
ATOM 2126 O O . GLY A 1 270 ? 15.977 0.265 9.777 1.00 94.50 270 GLY A O 1
ATOM 2127 N N . GLU A 1 271 ? 16.732 1.945 8.481 1.00 93.75 271 GLU A N 1
ATOM 2128 C CA . GLU A 1 271 ? 15.481 2.728 8.506 1.00 93.75 271 GLU A CA 1
ATOM 2129 C C . GLU A 1 271 ? 14.250 1.895 8.099 1.00 93.75 271 GLU A C 1
ATOM 2131 O O . GLU A 1 271 ? 13.195 2.014 8.719 1.00 93.75 271 GLU A O 1
ATOM 2136 N N . GLN A 1 272 ? 14.389 0.975 7.137 1.00 93.69 272 GLN A N 1
ATOM 2137 C CA . GLN A 1 272 ? 13.308 0.079 6.703 1.00 93.69 272 GLN A CA 1
ATOM 2138 C C . GLN A 1 272 ? 12.851 -0.896 7.808 1.00 93.69 272 GLN A C 1
ATOM 2140 O O . GLN A 1 272 ? 11.662 -1.196 7.924 1.00 93.69 272 GLN A O 1
ATOM 2145 N N . ALA A 1 273 ? 13.773 -1.373 8.652 1.00 91.75 273 ALA A N 1
ATOM 2146 C CA . ALA A 1 273 ? 13.447 -2.227 9.795 1.00 91.75 273 ALA A CA 1
ATOM 2147 C C . ALA A 1 273 ? 12.800 -1.411 10.927 1.00 91.75 273 ALA A C 1
ATOM 2149 O O . ALA A 1 273 ? 11.809 -1.839 11.519 1.00 91.75 273 ALA A O 1
ATOM 2150 N N . ALA A 1 274 ? 13.301 -0.198 11.179 1.00 95.25 274 ALA A N 1
ATOM 2151 C CA . ALA A 1 274 ? 12.680 0.735 12.116 1.00 95.25 274 ALA A CA 1
ATOM 2152 C C . ALA A 1 274 ? 11.261 1.140 11.683 1.00 95.25 274 ALA A C 1
ATOM 2154 O O . ALA A 1 274 ? 10.366 1.225 12.522 1.00 95.25 274 ALA A O 1
ATOM 2155 N N . MET A 1 275 ? 11.030 1.312 10.378 1.00 96.62 275 MET A N 1
ATOM 2156 C CA . MET A 1 275 ? 9.714 1.581 9.803 1.00 96.62 275 MET A CA 1
ATOM 2157 C C . MET A 1 275 ? 8.719 0.464 10.129 1.00 96.62 275 MET A C 1
ATOM 2159 O O . MET A 1 275 ? 7.645 0.765 10.647 1.00 96.62 275 MET A O 1
ATOM 2163 N N . ARG A 1 276 ? 9.095 -0.811 9.939 1.00 95.31 276 ARG A N 1
ATOM 2164 C CA . ARG A 1 276 ? 8.251 -1.961 10.319 1.00 95.31 276 ARG A CA 1
ATOM 2165 C C . ARG A 1 276 ? 7.897 -1.949 11.812 1.00 95.31 276 ARG A C 1
ATOM 2167 O O . ARG A 1 276 ? 6.748 -2.186 12.167 1.00 95.31 276 ARG A O 1
ATOM 2174 N N . ILE A 1 277 ? 8.841 -1.598 12.690 1.00 95.25 277 ILE A N 1
ATOM 2175 C CA . ILE A 1 277 ? 8.589 -1.479 14.141 1.00 95.25 277 ILE A CA 1
ATOM 2176 C C . ILE A 1 277 ? 7.578 -0.360 14.447 1.00 95.25 277 ILE A C 1
ATOM 2178 O O . ILE A 1 277 ? 6.656 -0.567 15.234 1.00 95.25 277 ILE A O 1
ATOM 2182 N N . VAL A 1 278 ? 7.720 0.813 13.822 1.00 95.50 278 VAL A N 1
ATOM 2183 C CA . VAL A 1 278 ? 6.791 1.947 14.003 1.00 95.50 278 VAL A CA 1
ATOM 2184 C C . VAL A 1 278 ? 5.409 1.644 13.392 1.00 95.50 278 VAL A C 1
ATOM 2186 O O . VAL A 1 278 ? 4.390 2.028 13.963 1.00 95.50 278 VAL A O 1
ATOM 2189 N N . SER A 1 279 ? 5.355 0.890 12.289 1.00 95.94 279 SER A N 1
ATOM 2190 C CA . SER A 1 279 ? 4.124 0.361 11.678 1.00 95.94 279 SER A CA 1
ATOM 2191 C C . SER A 1 279 ? 3.381 -0.588 12.626 1.00 95.94 279 SER A C 1
ATOM 2193 O O . SER A 1 279 ? 2.221 -0.344 12.965 1.00 95.94 279 SER A O 1
ATOM 2195 N N . MET A 1 280 ? 4.077 -1.589 13.178 1.00 94.56 280 MET A N 1
ATOM 2196 C CA . MET A 1 280 ? 3.527 -2.486 14.202 1.00 94.56 280 MET A CA 1
ATOM 2197 C C . MET A 1 280 ? 3.063 -1.725 15.453 1.00 94.56 280 MET A C 1
ATOM 2199 O O . MET A 1 280 ? 2.055 -2.090 16.055 1.00 94.56 280 MET A O 1
ATOM 2203 N N . GLN A 1 281 ? 3.756 -0.652 15.849 1.00 93.69 281 GLN A N 1
ATOM 2204 C CA . GLN A 1 281 ? 3.323 0.201 16.958 1.00 93.69 281 GLN A CA 1
ATOM 2205 C C . GLN A 1 281 ? 2.005 0.928 16.641 1.00 93.69 281 GLN A C 1
ATOM 2207 O O . GLN A 1 281 ? 1.124 0.963 17.498 1.00 93.69 281 GLN A O 1
ATOM 2212 N N . GLN A 1 282 ? 1.836 1.467 15.427 1.00 95.00 282 GLN A N 1
ATOM 2213 C CA . GLN A 1 282 ? 0.564 2.060 14.995 1.00 95.00 282 GLN A CA 1
ATOM 2214 C C . GLN A 1 282 ? -0.570 1.020 15.046 1.00 95.00 282 GLN A C 1
ATOM 2216 O O . GLN A 1 282 ? -1.625 1.293 15.621 1.00 95.00 282 GLN A O 1
ATOM 2221 N N . GLN A 1 283 ? -0.335 -0.173 14.487 1.00 92.75 283 GLN A N 1
ATOM 2222 C CA . GLN A 1 283 ? -1.314 -1.264 14.429 1.00 92.75 283 GLN A CA 1
ATOM 2223 C C . GLN A 1 283 ? -1.725 -1.753 15.824 1.00 92.75 283 GLN A C 1
ATOM 2225 O O . GLN A 1 283 ? -2.916 -1.852 16.098 1.00 92.75 283 GLN A O 1
ATOM 2230 N N . ARG A 1 284 ? -0.768 -1.971 16.739 1.00 92.56 284 ARG A N 1
ATOM 2231 C CA . ARG A 1 284 ? -1.040 -2.371 18.136 1.00 92.56 284 ARG A CA 1
ATOM 2232 C C . ARG A 1 284 ? -1.857 -1.341 18.918 1.00 92.56 284 ARG A C 1
ATOM 2234 O O . ARG A 1 284 ? -2.587 -1.715 19.824 1.00 92.56 284 ARG A O 1
ATOM 2241 N N . ILE A 1 285 ? -1.724 -0.055 18.589 1.00 91.44 285 ILE A N 1
ATOM 2242 C CA . ILE A 1 285 ? -2.529 1.022 19.186 1.00 91.44 285 ILE A CA 1
ATOM 2243 C C . ILE A 1 285 ? -3.922 1.111 18.524 1.00 91.44 285 ILE A C 1
ATOM 2245 O O . ILE A 1 285 ? -4.818 1.746 19.076 1.00 91.44 285 ILE A O 1
ATOM 2249 N N . GLY A 1 286 ? -4.118 0.510 17.345 1.00 90.44 286 GLY A N 1
ATOM 2250 C CA . GLY A 1 286 ? -5.385 0.537 16.610 1.00 90.44 286 GLY A CA 1
ATOM 2251 C C . GLY A 1 286 ? -5.781 1.924 16.090 1.00 90.44 286 GLY A C 1
ATOM 2252 O O . GLY A 1 286 ? -6.961 2.174 15.858 1.00 90.44 286 GLY A O 1
ATOM 2253 N N . CYS A 1 287 ? -4.829 2.856 15.937 1.00 89.50 287 CYS A N 1
ATOM 2254 C CA . CYS A 1 287 ? -5.129 4.257 15.626 1.00 89.50 287 CYS A CA 1
ATOM 2255 C C . CYS A 1 287 ? -4.848 4.663 14.169 1.00 89.50 287 CYS A C 1
ATOM 2257 O O . CYS A 1 287 ? -3.970 4.127 13.484 1.00 89.50 287 CYS A O 1
ATOM 2259 N N . SER A 1 288 ? -5.583 5.673 13.693 1.00 91.81 288 SER A N 1
ATOM 2260 C CA . SER A 1 288 ? -5.355 6.264 12.369 1.00 91.81 288 SER A CA 1
ATOM 2261 C C . SER A 1 288 ? -3.998 6.971 12.296 1.00 91.81 288 SER A C 1
ATOM 2263 O O . SER A 1 288 ? -3.485 7.459 13.306 1.00 91.81 288 SER A O 1
ATOM 2265 N N . LEU A 1 289 ? -3.422 7.079 11.093 1.00 91.56 289 LEU A N 1
ATOM 2266 C CA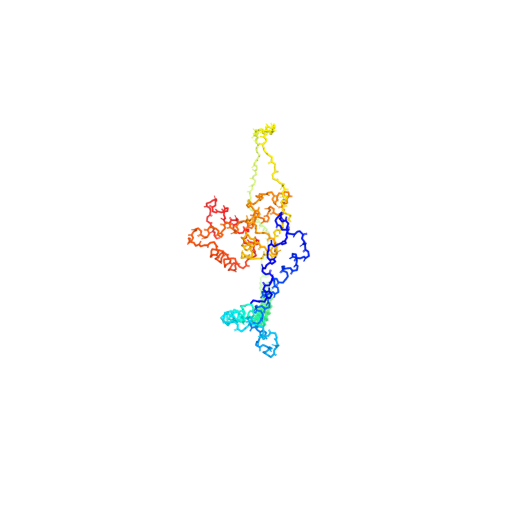 . LEU A 1 289 ? -2.126 7.739 10.898 1.00 91.56 289 LEU A CA 1
ATOM 2267 C C . LEU A 1 289 ? -2.117 9.176 11.441 1.00 91.56 289 LEU A C 1
ATOM 2269 O O . LEU A 1 289 ? -1.149 9.573 12.081 1.00 91.56 289 LEU A O 1
ATOM 2273 N N . ASP A 1 290 ? -3.199 9.937 11.270 1.00 90.62 290 ASP A N 1
ATOM 2274 C CA . ASP A 1 290 ? -3.304 11.308 11.786 1.00 90.62 290 ASP A CA 1
ATOM 2275 C C . ASP A 1 290 ? -3.328 11.349 13.323 1.00 90.62 290 ASP A C 1
ATOM 2277 O O . ASP A 1 290 ? -2.686 12.208 13.935 1.00 90.62 290 ASP A O 1
ATOM 2281 N N . GLN A 1 291 ? -4.029 10.409 13.965 1.00 91.19 291 GLN A N 1
ATOM 2282 C CA . GLN A 1 291 ? -4.044 10.270 15.424 1.00 91.19 291 GLN A CA 1
ATOM 2283 C C . GLN A 1 291 ? -2.667 9.838 15.952 1.00 91.19 291 GLN A C 1
ATOM 2285 O O . GLN A 1 291 ? -2.200 10.371 16.961 1.00 91.19 291 GLN A O 1
ATOM 2290 N N . PHE A 1 292 ? -1.983 8.943 15.236 1.00 93.88 292 PHE A N 1
ATOM 2291 C CA . PHE A 1 292 ? -0.619 8.515 15.535 1.00 93.88 292 PHE A CA 1
ATOM 2292 C C . PHE A 1 292 ? 0.381 9.676 15.422 1.00 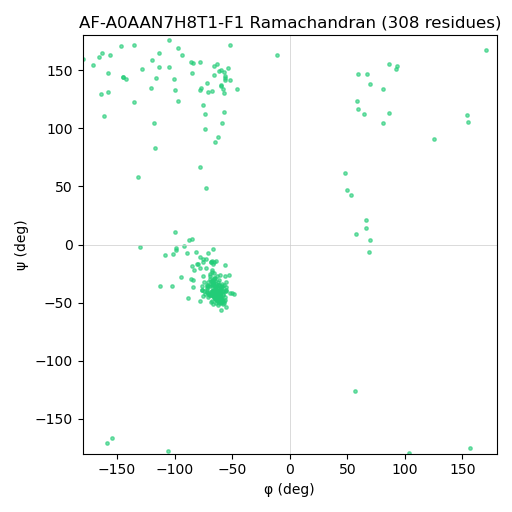93.88 292 PHE A C 1
ATOM 2294 O O . PHE A 1 292 ? 1.123 9.940 16.367 1.00 93.88 292 PHE A O 1
ATOM 2301 N N . CYS A 1 293 ? 0.338 10.457 14.334 1.00 92.56 293 CYS A N 1
ATOM 2302 C CA . CYS A 1 293 ? 1.169 11.653 14.164 1.00 92.56 293 CYS A CA 1
ATOM 2303 C C . CYS A 1 293 ? 0.945 12.682 15.288 1.00 92.56 293 CYS A C 1
ATOM 2305 O O . CYS A 1 293 ? 1.906 13.237 15.827 1.00 92.56 293 CYS A O 1
ATOM 2307 N N . LYS A 1 294 ? -0.320 12.929 15.672 1.00 91.50 294 LYS A N 1
ATOM 2308 C CA . LYS A 1 294 ? -0.668 13.816 16.798 1.00 91.50 294 LYS A CA 1
ATOM 2309 C C . LYS A 1 294 ? -0.079 13.305 18.119 1.00 91.50 294 LYS A C 1
ATOM 2311 O O . LYS A 1 294 ? 0.491 14.102 18.863 1.00 91.50 294 LYS A O 1
ATOM 2316 N N . ARG A 1 295 ? -0.153 11.992 18.379 1.00 92.81 295 ARG A N 1
ATOM 2317 C CA . ARG A 1 295 ? 0.425 11.352 19.573 1.00 92.81 295 ARG A CA 1
ATOM 2318 C C . ARG A 1 295 ? 1.952 11.474 19.605 1.00 92.81 295 ARG A C 1
ATOM 2320 O O . ARG A 1 295 ? 2.491 11.911 20.612 1.00 92.81 295 ARG A O 1
ATOM 2327 N N . LEU A 1 296 ? 2.649 11.194 18.500 1.00 92.50 296 LEU A N 1
ATOM 2328 C CA . LEU A 1 296 ? 4.109 11.365 18.415 1.00 92.50 296 LEU A CA 1
ATOM 2329 C C . LEU A 1 296 ? 4.546 12.809 18.701 1.00 92.50 296 LEU A C 1
ATOM 2331 O O . LEU A 1 296 ? 5.494 13.036 19.455 1.00 92.50 296 LEU A O 1
ATOM 2335 N N . ARG A 1 297 ? 3.820 13.793 18.153 1.00 90.62 297 ARG A N 1
ATOM 2336 C CA . ARG A 1 297 ? 4.071 15.217 18.413 1.00 90.62 297 ARG A CA 1
ATOM 2337 C C . ARG A 1 297 ? 3.870 15.579 19.890 1.00 90.62 297 ARG A C 1
ATOM 2339 O O . ARG A 1 297 ? 4.665 16.342 20.434 1.00 90.62 297 ARG A O 1
ATOM 2346 N N . ALA A 1 298 ? 2.827 15.049 20.533 1.00 89.44 298 ALA A N 1
ATOM 2347 C CA . ALA A 1 298 ? 2.579 15.253 21.960 1.00 89.44 298 ALA A CA 1
ATOM 2348 C C . ALA A 1 298 ? 3.692 14.629 22.820 1.00 89.44 298 ALA A C 1
ATOM 2350 O O . ALA A 1 298 ? 4.255 15.313 23.672 1.00 89.44 298 ALA A O 1
ATOM 2351 N N . ASN A 1 299 ? 4.088 13.388 22.525 1.00 87.44 299 ASN A N 1
ATOM 2352 C CA . ASN A 1 299 ? 5.141 12.681 23.256 1.00 87.44 299 ASN A CA 1
ATOM 2353 C C . ASN A 1 299 ? 6.495 13.407 23.169 1.00 87.44 299 ASN A C 1
ATOM 2355 O O . ASN A 1 299 ? 7.179 13.537 24.180 1.00 87.44 299 ASN A O 1
ATOM 2359 N N . ARG A 1 300 ? 6.869 13.957 22.002 1.00 81.69 300 ARG A N 1
ATOM 2360 C CA . ARG A 1 300 ? 8.092 14.779 21.897 1.00 81.69 300 ARG A CA 1
ATOM 2361 C C . ARG A 1 300 ? 8.019 16.067 22.702 1.00 81.69 300 ARG A C 1
ATOM 2363 O O . ARG A 1 300 ? 9.020 16.433 23.308 1.00 81.69 300 ARG A O 1
ATOM 2370 N N . LYS A 1 301 ? 6.862 16.739 22.741 1.00 81.75 301 LYS A N 1
ATOM 2371 C CA . LYS A 1 301 ? 6.673 17.911 23.610 1.00 81.75 301 LYS A CA 1
ATOM 2372 C C . LYS A 1 301 ? 6.803 17.538 25.090 1.00 81.75 301 LYS A C 1
ATOM 2374 O O . LYS A 1 301 ? 7.444 18.277 25.821 1.00 81.75 301 LYS A O 1
ATOM 2379 N N . ALA A 1 302 ? 6.261 16.395 25.514 1.00 77.50 302 ALA A N 1
ATOM 2380 C CA . ALA A 1 302 ? 6.393 15.909 26.889 1.00 77.50 302 ALA A CA 1
ATOM 2381 C C . ALA A 1 302 ? 7.859 15.608 27.262 1.00 77.50 302 ALA A C 1
ATOM 2383 O O . ALA A 1 302 ? 8.346 16.137 28.260 1.00 77.50 302 ALA A O 1
ATOM 2384 N N . CYS A 1 303 ? 8.593 14.872 26.414 1.00 71.00 303 CYS A N 1
ATOM 2385 C CA . CYS A 1 303 ? 10.028 14.628 26.610 1.00 71.00 303 CYS A CA 1
ATOM 2386 C C . CYS A 1 303 ? 10.855 15.924 26.629 1.00 71.00 303 CYS A C 1
ATOM 2388 O O . CYS A 1 303 ? 11.728 16.067 27.477 1.00 71.00 303 CYS A O 1
ATOM 2390 N N . ALA A 1 304 ? 10.576 16.878 25.734 1.00 70.94 304 ALA A N 1
ATOM 2391 C CA . ALA A 1 304 ? 11.272 18.168 25.698 1.00 70.94 304 ALA A CA 1
ATOM 2392 C C . ALA A 1 304 ? 10.982 19.057 26.925 1.00 70.94 304 ALA A C 1
ATOM 2394 O O . ALA A 1 304 ? 11.775 19.936 27.241 1.00 70.94 304 ALA A O 1
ATOM 2395 N N . LEU A 1 305 ? 9.862 18.821 27.618 1.00 73.75 305 LEU A N 1
ATOM 2396 C CA . LEU A 1 305 ? 9.463 19.503 28.854 1.00 73.75 305 LEU A CA 1
ATOM 2397 C C . LEU A 1 305 ? 9.774 18.681 30.120 1.00 73.75 305 LEU A C 1
ATOM 2399 O O . LEU A 1 305 ? 9.285 19.013 31.198 1.00 73.75 305 LEU A O 1
ATOM 2403 N N . GLY A 1 306 ? 10.547 17.594 30.004 1.00 57.34 306 GLY A N 1
ATOM 2404 C CA . GLY A 1 306 ? 11.005 16.790 31.142 1.00 57.34 306 GLY A CA 1
ATOM 2405 C C . GLY A 1 306 ? 9.911 16.047 31.919 1.00 57.34 306 GLY A C 1
ATOM 2406 O O . GLY A 1 306 ? 10.177 15.573 33.020 1.00 57.34 306 GLY A O 1
ATOM 2407 N N . ARG A 1 307 ? 8.686 15.926 31.384 1.00 46.59 307 ARG A N 1
ATOM 2408 C CA . ARG A 1 307 ? 7.595 15.185 32.041 1.00 46.59 307 ARG A CA 1
ATOM 2409 C C . ARG A 1 307 ? 7.488 13.762 31.476 1.00 46.59 307 ARG A C 1
ATOM 2411 O O . ARG A 1 307 ? 7.305 13.627 30.263 1.00 46.59 307 ARG A O 1
ATOM 2418 N N . PRO A 1 308 ? 7.569 12.706 32.311 1.00 36.31 308 PRO A N 1
ATOM 2419 C CA . PRO A 1 308 ? 7.325 11.343 31.856 1.00 36.31 308 PRO A CA 1
ATOM 2420 C C . PRO A 1 308 ? 5.861 11.177 31.430 1.00 36.31 308 PRO A C 1
ATOM 2422 O O . PRO A 1 308 ? 4.960 11.801 31.995 1.00 36.31 308 PRO A O 1
ATOM 2425 N N . ALA A 1 309 ? 5.631 10.343 30.417 1.00 40.06 309 ALA A N 1
ATOM 2426 C CA . ALA A 1 309 ? 4.287 9.944 30.022 1.00 40.06 309 ALA A CA 1
ATOM 2427 C C . ALA A 1 309 ? 3.758 8.879 30.996 1.00 40.06 309 ALA A C 1
ATOM 2429 O O . ALA A 1 309 ? 4.477 7.925 31.299 1.00 40.06 309 ALA A O 1
ATOM 2430 N N . VAL A 1 310 ? 2.518 9.073 31.447 1.00 34.56 310 VAL A N 1
ATOM 2431 C CA . VAL A 1 310 ? 1.700 8.096 32.185 1.00 34.56 310 VAL A CA 1
ATOM 2432 C C . VAL A 1 310 ? 0.846 7.324 31.182 1.00 34.56 310 VAL A C 1
ATOM 2434 O O . VAL A 1 310 ? 0.340 7.989 30.246 1.00 34.56 310 VAL A O 1
#

Mean predicted aligned error: 21.64 Å

Secondary structure (DSSP, 8-state):
--STTGGGGTTSBSSSTTSB--HHHHHHHHHHHHHHHHHHHHHHHHHHH-TT-GGGGSTTTSSTTHHHHHHHHHHHHHHHHS--HHHHHHHHHHHHHHHHHHHHHHHHHHHHHHHHHHHHHHHHHHHHHHHHHHHHHHHHHHHHHHHTTS-----------------------------------------PPP-----------TT--SHHHHHHHHHTEETTEEPHHHHHHHHTTGGGTT-HHHHHHHHHHHHHHHHHHHHHHHHT--HHHHHHHHHHHHHHHT--HHHHHHHHHHHHHHHHTTPPP-

Solvent-accessible surface area (backbone atoms only — not comparable to full-atom values): 18918 Å² total; per-residue (Å²): 109,83,68,70,69,52,70,77,52,57,84,45,40,38,95,51,96,92,29,46,81,39,69,66,60,38,51,50,52,53,49,52,53,52,51,51,51,50,56,58,61,50,40,56,57,48,46,73,78,45,69,85,46,76,75,63,74,43,68,54,67,72,33,79,73,36,58,64,50,35,52,54,53,52,52,52,52,55,63,68,65,47,77,45,75,63,56,55,47,60,68,45,44,62,63,52,51,55,51,48,53,54,49,51,56,51,50,52,50,51,52,50,51,53,49,53,52,49,55,50,51,51,52,53,50,51,49,53,50,52,52,51,51,51,52,48,52,51,51,50,53,56,51,42,70,66,44,74,83,59,86,80,87,86,88,84,85,88,86,84,89,85,83,87,81,84,91,84,89,88,88,90,87,88,90,86,90,81,88,83,90,86,86,86,88,82,91,87,84,91,84,87,82,74,84,81,76,71,61,63,90,69,73,82,71,83,83,57,59,44,57,63,55,48,49,37,32,35,72,67,22,55,96,92,41,76,13,48,53,59,48,41,75,74,43,49,65,62,49,40,58,97,37,66,75,51,46,52,48,49,64,39,54,48,43,50,56,52,45,22,49,50,46,8,63,77,68,74,45,56,55,73,60,21,39,53,54,53,31,52,50,40,58,76,68,71,52,51,41,69,57,47,25,54,47,53,52,50,52,52,52,32,58,75,67,74,45,83,87,130

Foldseek 3Di:
DPPPCLVVVPPQEDDDPNHDPDPVSVVVSVVVVVVVVVCLLCCLVVCVVCVPDCVCVPVVNVDPVSVVVSVVSVVVVVVVPPCPPVNVVVVCVVVVVVVVVVVVVVVVVVVVVVVVVVVVVVVVVVVVVVVVVVVVVVVCVVVVVVPVVDDDDDDDDDDDDDDDDDDDDDDDDDDDDDDDDDDDDDDDDDDDDDPPPQQDLDDPDPPDFFLVVLVCCQPQRPPPDGHVVVSCVPQNCRSVPPPPVRVVVCLLSVLSVVQLVVQCVVVVHDSVVSSVVSRVVCVVVVDTSSVSSVVSVVCVVCVVVVHDDD

InterPro domains:
  IPR022210 Transcription activator GCR1-like domain [PF12550] (202-278)
  IPR031872 Ndc10, domain 2 [PF16787] (1-67)
  IPR038279 Ndc10, domain 2 superfamily [G3DSA:1.10.443.20] (1-103)
  IPR052146 High-osmolarity-induced transcription [PTHR37784] (57-278)

Sequence (310 aa):
MIWPGLDRCKDRFGPRSDQVNDLAAMGLTNLLFYLREVVLQDSALLMQQFPNSPVWNHPVFQHEAYQPFARQVLAFVQEEEQPSQLAALVQAMPVLADYLKSIDSRNEARAAELKTAFETEVRAAETRLREAQSSQLQTFLVSGLQAAAAAVLPSAEGGSAEGGGKSRWASAQSSIDNSRVTSPDPAGTYDAPEPELQPPRYRMCRAVKMVEGLWREWTVGLRGQPAIAALDSRWGSRWRAGRQSELQWYSLRLEVIKEIRRVAQAKRIGEQAAMRIVSMQQQRIGCSLDQFCKRLRANRKACALGRPAV

pLDDT: mean 78.99, std 21.79, range [28.78, 96.81]